Protein AF-A0A8S3TGN1-F1 (afdb_monomer_lite)

Organism: Mytilus edulis (NCBI:txid6550)

Structure (mmCIF, N/CA/C/O backbone):
data_AF-A0A8S3TGN1-F1
#
_entry.id   AF-A0A8S3TGN1-F1
#
loop_
_atom_site.group_PDB
_atom_site.id
_atom_site.type_symbol
_atom_site.label_atom_id
_atom_site.label_alt_id
_atom_site.label_comp_id
_atom_site.label_asym_id
_atom_site.label_entity_id
_atom_site.label_seq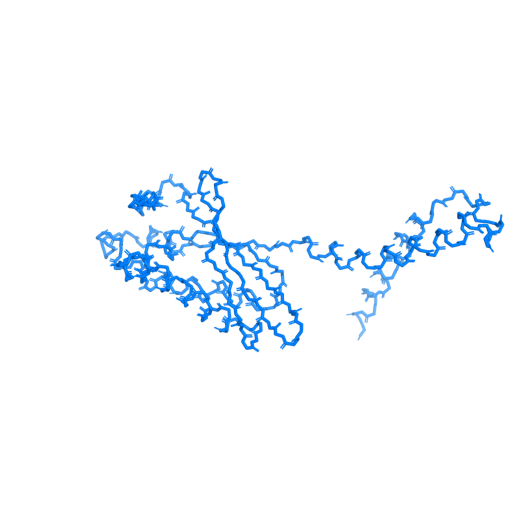_id
_atom_site.pdbx_PDB_ins_code
_atom_site.Cartn_x
_atom_site.Cartn_y
_atom_site.Cartn_z
_atom_site.occupancy
_atom_site.B_iso_or_equiv
_atom_site.auth_seq_id
_atom_site.auth_comp_id
_atom_site.auth_asym_id
_atom_site.auth_atom_id
_atom_site.pdbx_PDB_model_num
ATOM 1 N N . MET A 1 1 ? -5.748 -26.905 10.663 1.00 28.47 1 MET A N 1
ATOM 2 C CA . MET A 1 1 ? -6.015 -25.882 11.691 1.00 28.47 1 MET A CA 1
ATOM 3 C C . MET A 1 1 ? -4.723 -25.123 11.910 1.00 28.47 1 MET A C 1
ATOM 5 O O . MET A 1 1 ? -3.828 -25.652 12.551 1.00 28.47 1 MET A O 1
ATOM 9 N N . LEU A 1 2 ? -4.579 -23.971 11.259 1.00 25.28 2 LEU A N 1
ATOM 10 C CA . LEU A 1 2 ? -3.474 -23.042 11.490 1.00 25.28 2 LEU A CA 1
ATOM 11 C C . LEU A 1 2 ? -4.031 -21.963 12.419 1.00 25.28 2 LEU A C 1
ATOM 13 O O . LEU A 1 2 ? -4.927 -21.228 12.014 1.00 25.28 2 LEU A O 1
ATOM 17 N N . ASN A 1 3 ? -3.562 -21.933 13.664 1.00 23.88 3 ASN A N 1
ATOM 18 C CA . ASN A 1 3 ? -3.887 -20.876 14.616 1.00 23.88 3 ASN A CA 1
ATOM 19 C C . ASN A 1 3 ? -3.178 -19.599 14.153 1.00 23.88 3 ASN A C 1
ATOM 21 O O . ASN A 1 3 ? -2.000 -19.405 14.436 1.00 23.88 3 ASN A O 1
ATOM 25 N N . TYR A 1 4 ? -3.878 -18.768 13.385 1.00 32.69 4 TYR A N 1
ATOM 26 C CA . TYR A 1 4 ? -3.463 -17.401 13.095 1.00 32.69 4 TYR A CA 1
ATOM 27 C C . TYR A 1 4 ? -3.919 -16.510 14.256 1.00 32.69 4 TYR A C 1
ATOM 29 O O . TYR A 1 4 ? -4.913 -15.795 14.154 1.00 32.69 4 TYR A O 1
ATOM 37 N N . GLU A 1 5 ? -3.191 -16.552 15.373 1.00 31.03 5 GLU A N 1
ATOM 38 C CA . GLU A 1 5 ? -3.051 -15.346 16.192 1.00 31.03 5 GLU A CA 1
ATOM 39 C C . GLU A 1 5 ? -2.279 -14.357 15.317 1.00 31.03 5 GLU A C 1
ATOM 41 O O . GLU A 1 5 ? -1.054 -14.389 15.221 1.00 31.03 5 GLU A O 1
ATOM 46 N N . TYR A 1 6 ? -3.008 -13.558 14.541 1.00 41.53 6 TYR A N 1
ATOM 47 C CA . TYR A 1 6 ? -2.409 -12.397 13.916 1.00 41.53 6 TYR A CA 1
ATOM 48 C C . TYR A 1 6 ? -1.968 -11.483 15.061 1.00 41.53 6 TYR A C 1
ATOM 50 O O . TYR A 1 6 ? -2.820 -10.901 15.733 1.00 41.53 6 TYR A O 1
ATOM 58 N N . ASP A 1 7 ? -0.652 -11.351 15.255 1.00 41.38 7 ASP A N 1
ATOM 59 C CA . ASP A 1 7 ? -0.000 -10.258 15.988 1.00 41.38 7 ASP A CA 1
ATOM 60 C C . ASP A 1 7 ? -0.312 -8.924 15.275 1.00 41.38 7 ASP A C 1
ATOM 62 O O . ASP A 1 7 ? 0.553 -8.250 14.712 1.00 41.38 7 ASP A O 1
ATOM 66 N N . LEU A 1 8 ? -1.595 -8.563 15.206 1.00 49.88 8 LEU A N 1
ATOM 67 C CA . LEU A 1 8 ? -2.023 -7.229 14.833 1.00 49.88 8 LEU A CA 1
ATOM 68 C C . LEU A 1 8 ? -1.517 -6.308 15.941 1.00 49.88 8 LEU A C 1
ATOM 70 O O . LEU A 1 8 ? -1.787 -6.589 17.113 1.00 49.88 8 LEU A O 1
ATOM 74 N N . PRO A 1 9 ? -0.789 -5.235 15.592 1.00 52.19 9 PRO A N 1
ATOM 75 C CA . PRO A 1 9 ? -0.216 -4.348 16.588 1.00 52.19 9 PRO A CA 1
ATOM 76 C C . PRO A 1 9 ? -1.311 -3.852 17.535 1.00 52.19 9 PRO A C 1
ATOM 78 O O . PRO A 1 9 ? -2.431 -3.555 17.103 1.00 52.19 9 PRO A O 1
ATOM 81 N N . ASP A 1 10 ? -0.986 -3.800 18.827 1.00 56.94 10 ASP A N 1
ATOM 82 C CA . ASP A 1 10 ? -1.849 -3.176 19.820 1.00 56.94 10 ASP A CA 1
ATOM 83 C C . ASP A 1 10 ? -2.033 -1.709 19.423 1.00 56.94 10 ASP A C 1
ATOM 85 O O . ASP A 1 10 ? -1.086 -0.917 19.419 1.00 56.94 10 ASP A O 1
ATOM 89 N N . LEU A 1 11 ? -3.259 -1.363 19.030 1.00 57.47 11 LEU A N 1
ATOM 90 C CA . LEU A 1 11 ? -3.595 -0.028 18.548 1.00 57.47 11 LEU A CA 1
ATOM 91 C C . LEU A 1 11 ? -3.437 1.021 19.662 1.00 57.47 11 LEU A C 1
ATOM 93 O O . LEU A 1 11 ? -3.268 2.201 19.355 1.00 57.47 11 LEU A O 1
ATOM 97 N N . ASN A 1 12 ? -3.398 0.594 20.930 1.00 51.16 12 ASN A N 1
ATOM 98 C CA . ASN A 1 12 ? -3.126 1.448 22.084 1.00 51.16 12 ASN A CA 1
ATOM 99 C C . ASN A 1 12 ? -1.638 1.843 22.212 1.00 51.16 12 ASN A C 1
ATOM 101 O O . ASN A 1 12 ? -1.331 2.850 22.849 1.00 51.16 12 ASN A O 1
ATOM 105 N N . ASP A 1 13 ? -0.709 1.119 21.569 1.00 51.56 13 ASP A N 1
ATOM 106 C CA . ASP A 1 13 ? 0.733 1.449 21.526 1.00 51.56 13 ASP A CA 1
ATOM 107 C C . ASP A 1 13 ? 1.072 2.438 20.387 1.00 51.56 13 ASP A C 1
ATOM 109 O O . ASP A 1 13 ? 2.196 2.933 20.281 1.00 51.56 13 ASP A O 1
ATOM 113 N N . MET A 1 14 ? 0.100 2.803 19.533 1.00 52.78 14 MET A N 1
ATOM 114 C CA . MET A 1 14 ? 0.327 3.753 18.429 1.00 52.78 14 MET A CA 1
ATOM 115 C C . MET A 1 14 ? 0.716 5.167 18.905 1.00 52.78 14 MET A C 1
ATOM 117 O O . MET A 1 14 ? 1.274 5.936 18.121 1.00 52.78 14 MET A O 1
ATOM 121 N N . GLY A 1 15 ? 0.468 5.502 20.178 1.00 40.94 15 GLY A N 1
ATOM 122 C CA . GLY A 1 15 ? 0.836 6.778 20.801 1.00 40.94 15 GLY A CA 1
ATOM 123 C C . GLY A 1 15 ? 2.271 6.866 21.351 1.00 40.94 15 GLY A C 1
ATOM 124 O O . GLY A 1 15 ? 2.711 7.966 21.676 1.00 40.94 15 GLY A O 1
ATOM 125 N N . GLN A 1 16 ? 3.027 5.758 21.450 1.00 44.03 16 GLN A N 1
ATOM 126 C CA . GLN A 1 16 ? 4.352 5.721 22.111 1.00 44.03 16 GLN A CA 1
ATOM 127 C C . GLN A 1 16 ? 5.548 5.525 21.156 1.00 44.03 16 GLN A C 1
ATOM 129 O O . GLN A 1 16 ? 6.623 5.071 21.551 1.00 44.03 16 GLN A O 1
ATOM 134 N N . GLY A 1 17 ? 5.395 5.935 19.896 1.00 48.31 17 GLY A N 1
ATOM 135 C CA . GLY A 1 17 ? 6.418 5.822 18.853 1.00 48.31 17 GLY A CA 1
ATOM 136 C C . GLY A 1 17 ? 5.970 4.858 17.760 1.00 48.31 17 GLY A C 1
ATOM 137 O O . GLY A 1 17 ? 5.597 3.728 18.041 1.00 48.31 17 GLY A O 1
ATOM 138 N N . HIS A 1 18 ? 5.978 5.332 16.512 1.00 50.97 18 HIS A N 1
ATOM 139 C CA . HIS A 1 18 ? 5.346 4.718 15.337 1.00 50.97 18 HIS A CA 1
ATOM 140 C C . HIS A 1 18 ? 5.680 3.227 15.102 1.00 50.97 18 HIS A C 1
ATOM 142 O O . HIS A 1 18 ? 6.513 2.889 14.260 1.00 50.97 18 HIS A O 1
ATOM 148 N N . LYS A 1 19 ? 4.978 2.318 15.785 1.00 67.81 19 LYS A N 1
ATOM 149 C CA . LYS A 1 19 ? 4.897 0.898 15.436 1.00 67.81 19 LYS A CA 1
ATOM 150 C C . LYS A 1 19 ? 3.608 0.673 14.664 1.00 67.81 19 LYS A C 1
ATOM 152 O O . LYS A 1 19 ? 2.543 0.474 15.233 1.00 67.81 19 LYS A O 1
ATOM 157 N N . GLY A 1 20 ? 3.712 0.731 13.348 1.00 83.19 20 GLY A N 1
ATOM 158 C CA . GLY A 1 20 ? 2.610 0.393 12.470 1.00 83.19 20 GLY A CA 1
ATOM 159 C C . GLY A 1 20 ? 3.116 -0.175 11.164 1.00 83.19 20 GLY A C 1
ATOM 160 O O . GLY A 1 20 ? 4.313 -0.200 10.878 1.00 83.19 20 GLY A O 1
ATOM 161 N N . ASN A 1 21 ? 2.173 -0.635 10.371 1.00 91.94 21 ASN A N 1
ATOM 162 C CA . ASN A 1 21 ? 2.430 -1.284 9.112 1.00 91.94 21 ASN A CA 1
ATOM 163 C C . ASN A 1 21 ? 2.740 -0.266 8.003 1.00 91.94 21 ASN A C 1
ATOM 165 O O . ASN A 1 21 ? 2.155 0.823 7.940 1.00 91.94 21 ASN A O 1
ATOM 169 N N . CYS A 1 22 ? 3.648 -0.639 7.104 1.00 94.06 22 CYS A N 1
ATOM 170 C CA . CYS A 1 22 ? 3.867 0.043 5.833 1.00 94.06 22 CYS A CA 1
ATOM 171 C C . CYS A 1 22 ? 3.096 -0.694 4.735 1.00 94.06 22 CYS A C 1
ATOM 173 O O . CYS A 1 22 ? 3.352 -1.874 4.487 1.00 94.06 22 CYS A O 1
ATOM 175 N N . LEU A 1 23 ? 2.161 -0.010 4.078 1.00 95.75 23 LEU A N 1
ATOM 176 C CA . LEU A 1 23 ? 1.449 -0.537 2.920 1.00 95.75 23 LEU A CA 1
ATOM 177 C C . LEU A 1 23 ? 2.263 -0.271 1.654 1.00 95.75 23 LEU A C 1
ATOM 179 O O . LEU A 1 23 ? 2.487 0.876 1.273 1.00 95.75 23 LEU A O 1
ATOM 183 N N . HIS A 1 24 ? 2.653 -1.334 0.970 1.00 94.19 24 HIS A N 1
ATOM 184 C CA . HIS A 1 24 ? 3.259 -1.272 -0.347 1.00 94.19 24 HIS A CA 1
ATOM 185 C C . HIS A 1 24 ? 2.187 -1.478 -1.410 1.00 94.19 24 HIS A C 1
ATOM 187 O O . HIS A 1 24 ? 1.358 -2.386 -1.310 1.00 94.19 24 HIS A O 1
ATOM 193 N N . GLN A 1 25 ? 2.223 -0.635 -2.430 1.00 91.94 25 GLN A N 1
ATOM 194 C CA . GLN A 1 25 ? 1.305 -0.649 -3.557 1.00 91.94 25 GLN A CA 1
ATOM 195 C C . GLN A 1 25 ? 2.143 -0.711 -4.835 1.00 91.94 25 GLN A C 1
ATOM 197 O O . GLN A 1 25 ? 3.119 0.025 -4.977 1.00 91.94 25 GLN A O 1
ATOM 202 N N . ASP A 1 26 ? 1.775 -1.619 -5.736 1.00 90.00 26 ASP A N 1
ATOM 203 C CA . ASP A 1 26 ? 2.390 -1.726 -7.060 1.00 90.00 26 ASP A CA 1
ATOM 204 C C . ASP A 1 26 ? 1.355 -2.175 -8.090 1.00 90.00 26 ASP A C 1
ATOM 206 O O . ASP A 1 26 ? 0.467 -2.983 -7.785 1.00 90.00 26 ASP A O 1
ATOM 210 N N . ALA A 1 27 ? 1.462 -1.643 -9.302 1.00 88.25 27 ALA A N 1
ATOM 211 C CA . ALA A 1 27 ? 0.522 -1.876 -10.382 1.00 88.25 27 ALA A CA 1
ATOM 212 C C . ALA A 1 27 ? 1.253 -2.245 -11.670 1.00 88.25 27 ALA A C 1
ATOM 214 O O . ALA A 1 27 ? 2.263 -1.653 -12.041 1.00 88.25 27 ALA A O 1
ATOM 215 N N . THR A 1 28 ? 0.701 -3.202 -12.408 1.00 87.12 28 THR A N 1
ATOM 216 C CA . THR A 1 28 ? 1.255 -3.604 -13.701 1.00 87.12 28 THR A CA 1
ATOM 217 C C . THR A 1 28 ? 0.161 -3.812 -14.732 1.00 87.12 28 THR A C 1
ATOM 219 O O . THR A 1 28 ? -0.989 -4.094 -14.403 1.00 87.12 28 THR A O 1
ATOM 222 N N . SER A 1 29 ? 0.517 -3.663 -16.005 1.00 86.56 29 SER A N 1
ATOM 223 C CA . SER A 1 29 ? -0.398 -3.857 -17.127 1.00 86.56 29 SER A CA 1
ATOM 224 C C . SER A 1 29 ? 0.145 -4.949 -18.034 1.00 86.56 29 SER A C 1
ATOM 226 O O . SER A 1 29 ? 1.262 -4.839 -18.538 1.00 86.56 29 SER A O 1
ATOM 228 N N . LYS A 1 30 ? -0.633 -6.008 -18.262 1.00 86.25 30 LYS A N 1
ATOM 229 C CA . LYS A 1 30 ? -0.226 -7.138 -19.104 1.00 86.25 30 LYS A CA 1
ATOM 230 C C . LYS A 1 30 ? -1.415 -7.658 -19.904 1.00 86.25 30 LYS A C 1
ATOM 232 O O . LYS A 1 30 ? -2.485 -7.865 -19.350 1.00 86.25 30 LYS A O 1
ATOM 237 N N . HIS A 1 31 ? -1.226 -7.881 -21.206 1.00 87.50 31 HIS A N 1
ATOM 238 C CA . HIS A 1 31 ? -2.267 -8.391 -22.115 1.00 87.50 31 HIS A CA 1
ATOM 239 C C . HIS A 1 31 ? -3.597 -7.610 -22.047 1.00 87.50 31 HIS A C 1
ATOM 241 O O . HIS A 1 31 ? -4.662 -8.214 -21.977 1.00 87.50 31 HIS A O 1
ATOM 247 N N . HIS A 1 32 ? -3.533 -6.272 -22.059 1.00 86.69 32 HIS A N 1
ATOM 248 C CA . HIS A 1 32 ? -4.700 -5.374 -21.954 1.00 86.69 32 HIS A CA 1
ATOM 249 C C . HIS A 1 32 ? -5.480 -5.458 -20.633 1.00 86.69 32 HIS A C 1
ATOM 251 O O . HIS A 1 32 ? -6.604 -4.972 -20.554 1.00 86.69 32 HIS A O 1
ATOM 257 N N . LYS A 1 33 ? -4.878 -6.042 -19.596 1.00 88.25 33 LYS A N 1
ATOM 258 C CA . LYS A 1 33 ? -5.420 -6.088 -18.239 1.00 88.25 33 LYS A CA 1
ATOM 259 C C . LYS A 1 33 ? -4.526 -5.299 -17.299 1.00 88.25 33 LYS A C 1
ATOM 261 O O . LYS A 1 33 ? -3.300 -5.357 -17.430 1.00 88.25 33 LYS A O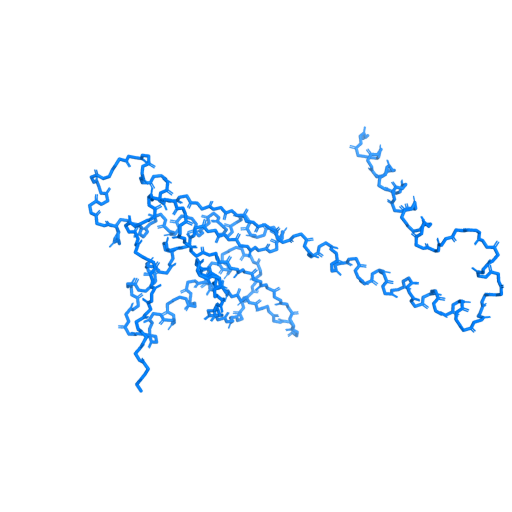 1
ATOM 266 N N . HIS A 1 34 ? -5.133 -4.593 -16.354 1.00 89.88 34 HIS A N 1
ATOM 267 C CA . HIS A 1 34 ? -4.421 -3.898 -15.289 1.00 89.88 34 HIS A CA 1
ATOM 268 C C . HIS A 1 34 ? -4.548 -4.702 -14.004 1.00 89.88 34 HIS A C 1
ATOM 270 O O . HIS A 1 34 ? -5.628 -5.172 -13.666 1.00 89.88 34 HIS A O 1
ATOM 276 N N . PHE A 1 35 ? -3.445 -4.858 -13.289 1.00 91.69 35 PHE A N 1
ATOM 277 C CA . PHE A 1 35 ? -3.395 -5.581 -12.033 1.00 91.69 35 PHE A CA 1
ATOM 278 C C . PHE A 1 35 ? -2.873 -4.661 -10.943 1.00 91.69 35 PHE A C 1
ATOM 280 O O . PHE A 1 35 ? -1.867 -3.980 -11.136 1.00 91.69 35 PHE A O 1
ATOM 287 N N . GLN A 1 36 ? -3.547 -4.675 -9.800 1.00 93.88 36 GLN A N 1
ATOM 288 C CA . GLN A 1 36 ? -3.169 -3.953 -8.599 1.00 93.88 36 GLN A CA 1
ATOM 289 C C . GLN A 1 36 ? -2.822 -4.961 -7.510 1.00 93.88 36 GLN A C 1
ATOM 291 O O . GLN A 1 36 ? -3.626 -5.837 -7.190 1.00 93.88 36 GLN A O 1
ATOM 296 N N . SER A 1 37 ? -1.632 -4.823 -6.934 1.00 93.69 37 SER A N 1
ATOM 297 C CA . SER A 1 37 ? -1.181 -5.635 -5.808 1.00 93.69 37 SER A CA 1
ATOM 298 C C . SER A 1 37 ? -0.985 -4.785 -4.562 1.00 93.69 37 SER A C 1
ATOM 300 O O . SER A 1 37 ? -0.681 -3.591 -4.656 1.00 93.69 37 SER A O 1
ATOM 302 N N . PHE A 1 38 ? -1.151 -5.415 -3.402 1.00 95.44 38 PHE A N 1
ATOM 303 C CA . PHE A 1 38 ? -0.811 -4.811 -2.122 1.00 95.44 38 PHE A CA 1
ATOM 304 C C . PHE A 1 38 ? 0.017 -5.773 -1.286 1.00 95.44 38 PHE A C 1
ATOM 306 O O . PHE A 1 38 ? -0.247 -6.978 -1.232 1.00 95.44 38 PHE A O 1
ATOM 313 N N . GLN A 1 39 ? 1.006 -5.219 -0.601 1.00 95.50 39 GLN A N 1
ATOM 314 C CA . GLN A 1 39 ? 1.808 -5.933 0.379 1.00 95.50 39 GLN A CA 1
ATOM 315 C C . GLN A 1 39 ? 1.891 -5.098 1.645 1.00 95.50 39 GLN A C 1
ATOM 317 O O . GLN A 1 39 ? 1.778 -3.876 1.604 1.00 95.50 39 GLN A O 1
ATOM 322 N N . ILE A 1 40 ? 2.109 -5.750 2.775 1.00 94.69 40 ILE A N 1
ATOM 323 C CA . ILE A 1 40 ? 2.265 -5.073 4.049 1.00 94.69 40 ILE A CA 1
ATOM 324 C C . ILE A 1 40 ? 3.590 -5.476 4.673 1.00 94.69 40 ILE A C 1
ATOM 326 O O . ILE A 1 40 ? 3.903 -6.663 4.758 1.00 94.69 40 ILE A O 1
ATOM 330 N N . THR A 1 41 ? 4.373 -4.485 5.082 1.00 93.06 41 THR A N 1
ATOM 331 C CA . THR A 1 41 ? 5.570 -4.702 5.888 1.00 93.06 41 THR A CA 1
ATOM 332 C C . THR A 1 41 ? 5.265 -4.308 7.319 1.00 93.06 41 THR A C 1
ATOM 334 O O . THR A 1 41 ? 4.860 -3.182 7.605 1.00 93.06 41 THR A O 1
ATOM 337 N N . THR A 1 42 ? 5.446 -5.273 8.201 1.00 90.12 42 THR A N 1
ATOM 338 C CA . THR A 1 42 ? 5.193 -5.178 9.639 1.00 90.12 42 THR A CA 1
ATOM 339 C C . THR A 1 42 ? 6.369 -4.521 10.372 1.00 90.12 42 THR A C 1
ATOM 341 O O . THR A 1 42 ? 7.477 -4.456 9.823 1.00 90.12 42 THR A O 1
ATOM 344 N N . PRO A 1 43 ? 6.181 -4.027 11.612 1.00 86.44 43 PRO A N 1
ATOM 345 C CA . PRO A 1 43 ? 7.261 -3.429 12.402 1.00 86.44 43 PRO A CA 1
ATOM 346 C C . PRO A 1 43 ? 8.461 -4.362 12.640 1.00 86.44 43 PRO A C 1
ATOM 348 O O . PRO A 1 43 ? 9.595 -3.893 12.738 1.00 86.44 43 PRO A O 1
ATOM 351 N N . ASP A 1 44 ? 8.245 -5.681 12.678 1.00 87.00 44 ASP A N 1
ATOM 352 C CA . ASP A 1 44 ? 9.295 -6.706 12.764 1.00 87.00 44 ASP A CA 1
ATOM 353 C C . ASP A 1 44 ? 9.940 -7.034 11.404 1.00 87.00 44 ASP A C 1
ATOM 355 O O . ASP A 1 44 ? 10.729 -7.974 11.292 1.00 87.00 44 ASP A O 1
ATOM 359 N N . LYS A 1 45 ? 9.678 -6.209 10.380 1.00 86.25 45 LYS A N 1
ATOM 360 C CA . LYS A 1 45 ? 10.258 -6.269 9.029 1.00 86.25 45 LYS A CA 1
ATOM 361 C C . LYS A 1 45 ? 9.861 -7.513 8.233 1.00 86.25 45 LYS A C 1
ATOM 363 O O . LYS A 1 45 ? 10.539 -7.851 7.262 1.00 86.25 45 LYS A O 1
ATOM 368 N N . LYS A 1 46 ? 8.768 -8.187 8.600 1.00 90.25 46 LYS A N 1
ATOM 369 C CA . LYS A 1 46 ? 8.188 -9.245 7.767 1.00 90.25 46 LYS A CA 1
ATOM 370 C C . LYS A 1 46 ? 7.257 -8.632 6.731 1.00 90.25 46 LYS A C 1
ATOM 372 O O . LYS A 1 46 ? 6.447 -7.761 7.050 1.00 90.25 46 LYS A O 1
ATOM 377 N N . THR A 1 47 ? 7.344 -9.121 5.502 1.00 91.88 47 THR A N 1
ATOM 378 C CA . THR A 1 47 ? 6.488 -8.668 4.406 1.00 91.88 47 THR A CA 1
ATOM 379 C C . THR A 1 47 ? 5.497 -9.758 4.032 1.00 91.88 47 THR A C 1
ATOM 381 O O . THR A 1 47 ? 5.885 -10.900 3.786 1.00 91.88 47 THR A O 1
ATOM 384 N N . PHE A 1 48 ? 4.221 -9.395 3.953 1.00 92.69 48 PHE A N 1
ATOM 385 C CA . PHE A 1 48 ? 3.140 -10.282 3.538 1.00 92.69 48 PHE A CA 1
ATOM 386 C C . PHE A 1 48 ? 2.463 -9.719 2.296 1.00 92.69 48 PHE A C 1
ATOM 388 O O . PHE A 1 48 ? 2.195 -8.522 2.214 1.00 92.69 48 PHE A O 1
ATOM 395 N N . SER A 1 49 ? 2.170 -10.581 1.327 1.00 93.56 49 SER A N 1
ATOM 396 C CA . SER A 1 49 ? 1.325 -10.203 0.193 1.00 93.56 49 SER A CA 1
ATOM 397 C C . SER A 1 49 ? -0.134 -10.316 0.607 1.00 93.56 49 SER A C 1
ATOM 399 O O . SER A 1 49 ? -0.551 -11.378 1.062 1.00 93.56 49 SER A O 1
ATOM 401 N N . LEU A 1 50 ? -0.892 -9.230 0.462 1.00 92.00 50 LEU A N 1
ATOM 402 C CA . LEU A 1 50 ? -2.316 -9.208 0.798 1.00 92.00 50 LEU A CA 1
ATOM 403 C C . LEU A 1 50 ? -3.155 -9.796 -0.338 1.00 92.00 50 LEU A C 1
ATOM 405 O O . LEU A 1 50 ? -4.111 -10.520 -0.091 1.00 92.00 50 LEU A O 1
ATOM 409 N N . GLY A 1 51 ? -2.780 -9.504 -1.585 1.00 90.12 51 GLY A N 1
ATOM 410 C CA . GLY A 1 51 ? -3.494 -10.000 -2.753 1.00 90.12 51 GLY A CA 1
ATOM 411 C C . GLY A 1 51 ? -3.120 -9.286 -4.046 1.00 90.12 51 GLY A C 1
ATOM 412 O O . GLY A 1 51 ? -2.327 -8.338 -4.060 1.00 90.12 51 GLY A O 1
ATOM 413 N N . LEU A 1 52 ? -3.716 -9.771 -5.134 1.00 91.56 52 LEU A N 1
ATOM 414 C CA . LEU A 1 52 ? -3.586 -9.253 -6.490 1.00 91.56 52 LEU A CA 1
ATOM 415 C C . LEU A 1 52 ? -4.968 -9.257 -7.142 1.00 91.56 52 LEU A C 1
ATOM 417 O O . LEU A 1 52 ? -5.561 -10.322 -7.291 1.00 91.56 52 LEU A O 1
ATOM 421 N N . ASN A 1 53 ? -5.429 -8.093 -7.587 1.00 92.38 53 ASN A N 1
ATOM 422 C CA . ASN A 1 53 ? -6.718 -7.940 -8.256 1.00 92.38 53 ASN A CA 1
ATOM 423 C C . ASN A 1 53 ? -6.549 -7.346 -9.650 1.00 92.38 53 ASN A C 1
ATOM 425 O O . ASN A 1 53 ? -5.746 -6.436 -9.855 1.00 92.38 53 ASN A O 1
ATOM 429 N N . GLU A 1 54 ? -7.348 -7.828 -10.599 1.00 92.50 54 GLU A N 1
ATOM 430 C CA . GLU A 1 54 ? -7.553 -7.139 -11.872 1.00 92.50 54 GLU A CA 1
ATOM 431 C C . GLU A 1 54 ? -8.401 -5.881 -11.622 1.00 92.50 54 GLU A C 1
ATOM 433 O O . GLU A 1 54 ? -9.425 -5.937 -10.941 1.00 92.50 54 GLU A O 1
ATOM 438 N N . VAL A 1 55 ? -7.962 -4.738 -12.143 1.00 91.19 55 VAL A N 1
ATOM 439 C CA . VAL A 1 55 ? -8.642 -3.445 -12.010 1.00 91.19 55 VAL A CA 1
ATOM 440 C C . VAL A 1 55 ? -8.969 -2.881 -13.389 1.00 91.19 55 VAL A C 1
ATOM 442 O O . VAL A 1 55 ? -8.248 -3.116 -14.356 1.00 91.19 55 VAL A O 1
ATOM 445 N N . GLY A 1 56 ? -10.071 -2.135 -13.495 1.00 83.19 56 GLY A N 1
ATOM 446 C CA . GLY A 1 56 ? -10.491 -1.531 -14.766 1.00 83.19 56 GLY A CA 1
ATOM 447 C C . GLY A 1 56 ? -9.582 -0.386 -15.224 1.00 83.19 56 GLY A C 1
ATOM 448 O O . GLY A 1 56 ? -9.451 -0.139 -16.421 1.00 83.19 56 GLY A O 1
ATOM 449 N N . SER A 1 57 ? -8.930 0.292 -14.279 1.00 84.44 57 SER A N 1
ATOM 450 C CA . SER A 1 57 ? -8.043 1.428 -14.527 1.00 84.44 57 SER A CA 1
ATOM 451 C C . SER A 1 57 ? -7.080 1.648 -13.357 1.00 84.44 57 SER A C 1
ATOM 453 O O . SER A 1 57 ? -7.289 1.153 -12.252 1.00 84.44 57 SER A O 1
ATOM 455 N N . GLY A 1 58 ? -6.005 2.399 -13.609 1.00 83.75 58 GLY A N 1
ATOM 456 C CA . GLY A 1 58 ? -5.006 2.789 -12.605 1.00 83.75 58 GLY A CA 1
ATOM 457 C C . GLY A 1 58 ? -5.323 4.098 -11.872 1.00 83.75 58 GLY A C 1
ATOM 458 O O . GLY A 1 58 ? -4.403 4.783 -11.437 1.00 83.75 58 GLY A O 1
ATOM 459 N N . ASP A 1 59 ? -6.592 4.509 -11.798 1.00 90.94 59 ASP A N 1
ATOM 460 C CA . ASP A 1 59 ? -6.992 5.712 -11.064 1.00 90.94 59 ASP A CA 1
ATOM 461 C C . ASP A 1 59 ? -7.155 5.437 -9.558 1.00 90.94 59 ASP A C 1
ATOM 463 O O . ASP A 1 59 ? -7.373 4.305 -9.123 1.00 90.94 59 ASP A O 1
ATOM 467 N N . ALA A 1 60 ? -7.097 6.493 -8.744 1.00 92.69 60 ALA A N 1
ATOM 468 C CA . ALA A 1 60 ? -7.134 6.376 -7.287 1.00 92.69 60 ALA A CA 1
ATOM 469 C C . ALA A 1 60 ? -8.403 5.697 -6.740 1.00 92.69 60 ALA A C 1
ATOM 471 O O . ALA A 1 60 ? -8.338 5.056 -5.691 1.00 92.69 60 ALA A O 1
ATOM 472 N N . ALA A 1 61 ? -9.556 5.837 -7.407 1.00 93.25 61 ALA A N 1
ATOM 473 C CA . ALA A 1 61 ? -10.795 5.208 -6.957 1.00 93.25 61 ALA A CA 1
ATOM 474 C C . ALA A 1 61 ? -10.763 3.698 -7.216 1.00 93.25 61 ALA A C 1
ATOM 476 O O . ALA A 1 61 ? -11.116 2.926 -6.325 1.00 93.25 61 ALA A O 1
ATOM 477 N N . SER A 1 62 ? -10.261 3.279 -8.379 1.00 93.19 62 SER A N 1
ATOM 478 C CA . SER A 1 62 ? -10.053 1.862 -8.704 1.00 93.19 62 SER A CA 1
ATOM 479 C C . SER A 1 62 ? -9.041 1.198 -7.768 1.00 93.19 62 SER A C 1
ATOM 481 O O . SER A 1 62 ? -9.304 0.110 -7.252 1.00 93.19 62 SER A O 1
ATOM 483 N N . ILE A 1 63 ? -7.924 1.872 -7.469 1.00 94.31 63 ILE A N 1
ATOM 484 C CA . ILE A 1 63 ? -6.922 1.383 -6.505 1.00 94.31 63 ILE A CA 1
ATOM 485 C C . ILE A 1 63 ? -7.555 1.232 -5.114 1.00 94.31 63 ILE A C 1
ATOM 487 O O . ILE A 1 63 ? -7.408 0.188 -4.479 1.00 94.31 63 ILE A O 1
ATOM 491 N N . MET A 1 64 ? -8.315 2.232 -4.654 1.00 95.62 64 MET A N 1
ATOM 492 C CA . MET A 1 64 ? -8.982 2.180 -3.351 1.00 95.62 64 MET A CA 1
ATOM 493 C C . MET A 1 64 ? -10.049 1.079 -3.279 1.00 95.62 64 MET A C 1
ATOM 495 O O . MET A 1 64 ? -10.148 0.385 -2.270 1.00 95.62 64 MET A O 1
ATOM 499 N N . SER A 1 65 ? -10.838 0.895 -4.341 1.00 95.19 65 SER A N 1
ATOM 500 C CA . SER A 1 65 ? -11.812 -0.198 -4.417 1.00 95.19 65 SER A CA 1
ATOM 501 C C . SER A 1 65 ? -11.117 -1.555 -4.353 1.00 95.19 65 SER A C 1
ATOM 503 O O . SER A 1 65 ? -11.572 -2.438 -3.637 1.00 95.19 65 SER A O 1
ATOM 505 N N . SER A 1 66 ? -9.996 -1.709 -5.060 1.00 95.00 66 SER A N 1
ATOM 506 C CA . SER A 1 66 ? -9.195 -2.931 -5.031 1.00 95.00 66 SER A CA 1
ATOM 507 C C . SER A 1 66 ? -8.653 -3.228 -3.632 1.00 95.00 66 SER A C 1
ATOM 509 O O . SER A 1 66 ? -8.770 -4.358 -3.161 1.00 95.00 66 SER A O 1
ATOM 511 N N . PHE A 1 67 ? -8.138 -2.205 -2.939 1.00 96.00 67 PHE A N 1
ATOM 512 C CA . PHE A 1 67 ? -7.682 -2.325 -1.554 1.00 96.00 67 PHE A CA 1
ATOM 513 C C . PHE A 1 67 ? -8.807 -2.803 -0.630 1.00 96.00 67 PHE A C 1
ATOM 515 O O . PHE A 1 67 ? -8.628 -3.793 0.075 1.00 96.00 67 PHE A O 1
ATOM 522 N N . LYS A 1 68 ? -9.978 -2.148 -0.681 1.00 95.12 68 LYS A N 1
ATOM 523 C CA . LYS A 1 68 ? -11.155 -2.513 0.126 1.00 95.12 68 LYS A CA 1
ATOM 524 C C . LYS A 1 68 ? -11.624 -3.945 -0.130 1.00 95.12 68 LYS A C 1
ATOM 526 O O . LYS A 1 68 ? -11.943 -4.652 0.819 1.00 95.12 68 LYS A O 1
ATOM 531 N N . ASN A 1 69 ? -11.623 -4.376 -1.389 1.00 94.62 69 ASN A N 1
ATOM 532 C CA . ASN A 1 69 ? -11.999 -5.741 -1.742 1.00 94.62 69 ASN A CA 1
ATOM 533 C C . ASN A 1 69 ? -11.022 -6.755 -1.131 1.00 94.62 69 ASN A C 1
ATOM 535 O O . ASN A 1 69 ? -11.461 -7.681 -0.467 1.00 94.62 69 ASN A O 1
ATOM 539 N N . ILE A 1 70 ? -9.707 -6.535 -1.260 1.00 94.50 70 ILE A N 1
ATOM 540 C CA . ILE A 1 70 ? -8.691 -7.454 -0.715 1.00 94.50 70 ILE A CA 1
ATOM 541 C C . ILE A 1 70 ? -8.800 -7.585 0.805 1.00 94.50 70 ILE A C 1
ATOM 543 O O . ILE A 1 70 ? -8.748 -8.693 1.331 1.00 94.50 70 ILE A O 1
ATOM 547 N N . ILE A 1 71 ? -8.952 -6.475 1.529 1.00 93.88 71 ILE A N 1
ATOM 548 C CA . ILE A 1 71 ? -9.064 -6.538 2.993 1.00 93.88 71 ILE A CA 1
ATOM 549 C C . ILE A 1 71 ? -10.390 -7.166 3.445 1.00 93.88 71 ILE A C 1
ATOM 551 O O . ILE A 1 71 ? -10.395 -7.878 4.447 1.00 93.88 71 ILE A O 1
ATOM 555 N N . SER A 1 72 ? -11.483 -6.959 2.701 1.00 93.69 72 SER A N 1
ATOM 556 C CA . SER A 1 72 ? -12.764 -7.621 2.977 1.00 93.69 72 SER A CA 1
ATOM 557 C C . SER A 1 72 ? -12.661 -9.125 2.718 1.00 93.69 72 SER A C 1
ATOM 559 O O . SER A 1 72 ? -13.056 -9.912 3.573 1.00 93.69 72 SER A O 1
ATOM 561 N N . ASP A 1 73 ? -12.028 -9.546 1.619 1.00 93.19 73 ASP A N 1
ATOM 562 C CA . ASP A 1 73 ? -11.791 -10.960 1.305 1.00 93.19 73 ASP A CA 1
ATOM 563 C C . ASP A 1 73 ? -10.937 -11.646 2.385 1.00 93.19 73 ASP A C 1
ATOM 565 O O . ASP A 1 73 ? -11.254 -12.754 2.826 1.00 93.19 73 ASP A O 1
ATOM 569 N N . LEU A 1 74 ? -9.883 -10.976 2.870 1.00 90.88 74 LEU A N 1
ATOM 570 C CA . LEU A 1 74 ? -9.076 -11.454 4.000 1.00 90.88 74 LEU A CA 1
ATOM 571 C C . LEU A 1 74 ? -9.917 -11.584 5.274 1.00 90.88 74 LEU A C 1
ATOM 573 O O . LEU A 1 74 ? -9.833 -12.590 5.980 1.00 90.88 74 LEU A O 1
ATOM 577 N N . GLY A 1 75 ? -10.750 -10.583 5.547 1.00 91.19 75 GLY A N 1
ATOM 578 C CA . GLY A 1 75 ? -11.673 -10.578 6.668 1.00 91.19 75 GLY A CA 1
ATOM 579 C C . GLY A 1 75 ? -12.686 -11.728 6.622 1.00 91.19 75 GLY A C 1
ATOM 580 O O . GLY A 1 75 ? -12.906 -12.403 7.630 1.00 91.19 75 GLY A O 1
ATOM 581 N N . GLN A 1 76 ? -13.254 -11.999 5.445 1.00 92.06 76 GLN A N 1
ATOM 582 C CA . GLN A 1 76 ? -14.171 -13.116 5.205 1.00 92.06 76 GLN A CA 1
ATOM 583 C C . GLN A 1 76 ? -13.468 -14.466 5.367 1.00 92.06 76 GLN A C 1
ATOM 585 O O . GLN A 1 76 ? -13.995 -15.359 6.032 1.00 92.06 76 GLN A O 1
ATOM 590 N N . ALA A 1 77 ? -12.260 -14.613 4.815 1.00 91.00 77 ALA A N 1
ATOM 591 C CA . ALA A 1 77 ? -11.468 -15.837 4.932 1.00 91.00 77 ALA A CA 1
ATOM 592 C C . ALA A 1 77 ? -11.120 -16.169 6.393 1.00 91.00 77 ALA A C 1
ATOM 594 O O . ALA A 1 77 ? -11.089 -17.339 6.777 1.00 91.00 77 ALA A O 1
ATOM 595 N N . ALA A 1 78 ? -10.905 -15.141 7.213 1.00 88.69 78 ALA A N 1
ATOM 596 C CA . ALA A 1 78 ? -10.650 -15.261 8.643 1.00 88.69 78 ALA A CA 1
ATOM 597 C C . ALA A 1 78 ? -11.926 -15.272 9.513 1.00 88.69 78 ALA A C 1
ATOM 599 O O . ALA A 1 78 ? -11.816 -15.366 10.733 1.00 88.69 78 ALA A O 1
ATOM 600 N N . GLN A 1 79 ? -13.119 -15.205 8.908 1.00 90.31 79 GLN A N 1
ATOM 601 C CA . GLN A 1 79 ? -14.431 -15.207 9.578 1.00 90.31 79 GLN A CA 1
ATOM 602 C C . GLN A 1 79 ? -14.656 -14.054 10.577 1.00 90.31 79 GLN A C 1
ATOM 604 O O . GLN A 1 79 ? -15.528 -14.159 11.431 1.00 90.31 79 GLN A O 1
ATOM 609 N N . ASN A 1 80 ? -13.917 -12.947 10.446 1.00 86.31 80 ASN A N 1
ATOM 610 C CA . ASN A 1 80 ? -13.940 -11.793 11.360 1.00 86.31 80 ASN A CA 1
ATOM 611 C C . ASN A 1 80 ? -13.840 -10.466 10.582 1.00 86.31 80 ASN A C 1
ATOM 613 O O . ASN A 1 80 ? -13.035 -9.590 10.898 1.00 86.31 80 ASN A O 1
ATOM 617 N N . GLU A 1 81 ? -14.622 -10.337 9.510 1.00 85.81 81 GLU A N 1
ATOM 618 C CA . GLU A 1 81 ? -14.451 -9.281 8.505 1.00 85.81 81 GLU A CA 1
ATOM 619 C C . GLU A 1 81 ? -14.427 -7.840 9.033 1.00 85.81 81 GLU A C 1
ATOM 621 O O . GLU A 1 81 ? -13.417 -7.171 8.797 1.00 85.81 81 GLU A O 1
ATOM 626 N N . PRO A 1 82 ? -15.426 -7.354 9.791 1.00 86.62 82 PRO A N 1
ATOM 627 C CA . PRO A 1 82 ? -15.448 -5.949 10.189 1.00 86.62 82 PRO A CA 1
ATOM 628 C C . PRO A 1 82 ? -14.283 -5.587 11.117 1.00 86.62 82 PRO A C 1
ATOM 630 O O . PRO A 1 82 ? -13.685 -4.521 10.980 1.00 86.62 82 PRO A O 1
ATOM 633 N N . GLU A 1 83 ? -13.901 -6.489 12.024 1.00 87.19 83 GLU A N 1
ATOM 634 C CA . GLU A 1 83 ? -12.775 -6.257 12.928 1.00 87.19 83 GLU A CA 1
ATOM 635 C C . GLU A 1 83 ? -11.445 -6.229 12.164 1.00 87.19 83 GLU A C 1
ATOM 637 O O . GLU A 1 83 ? -10.633 -5.322 12.351 1.00 87.19 83 GLU A O 1
ATOM 642 N N . ILE A 1 84 ? -11.223 -7.192 11.265 1.00 87.38 84 ILE A N 1
ATOM 643 C CA . ILE A 1 84 ? -9.977 -7.292 10.496 1.00 87.38 84 ILE A CA 1
ATOM 644 C C . ILE A 1 84 ? -9.819 -6.102 9.556 1.00 87.38 84 ILE A C 1
ATOM 646 O O . ILE A 1 84 ? -8.727 -5.539 9.483 1.00 87.38 84 ILE A O 1
ATOM 650 N N . VAL A 1 85 ? -10.888 -5.688 8.872 1.00 90.06 85 VAL A N 1
ATOM 651 C CA . VAL A 1 85 ? -10.875 -4.518 7.985 1.00 90.06 85 VAL A CA 1
ATOM 652 C C . VAL A 1 85 ? -10.450 -3.271 8.757 1.00 90.06 85 VAL A C 1
ATOM 654 O O . VAL A 1 85 ? -9.519 -2.579 8.330 1.00 90.06 85 VAL A O 1
ATOM 657 N N . SER A 1 86 ? -11.067 -3.014 9.912 1.00 91.19 86 SER A N 1
ATOM 658 C CA . SER A 1 86 ? -10.756 -1.854 10.750 1.00 91.19 86 SER A CA 1
ATOM 659 C C . SER A 1 86 ? -9.342 -1.915 11.316 1.00 91.19 86 SER A C 1
ATOM 661 O O . SER A 1 86 ? -8.554 -0.985 11.120 1.00 91.19 86 SER A O 1
ATOM 663 N N . ARG A 1 87 ? -8.967 -3.027 11.958 1.00 90.00 87 ARG A N 1
ATOM 664 C CA . ARG A 1 87 ? -7.650 -3.166 12.596 1.00 90.00 87 ARG A CA 1
ATOM 665 C C . ARG A 1 87 ? -6.514 -3.129 11.581 1.00 90.00 87 ARG A C 1
ATOM 667 O O . ARG A 1 87 ? -5.530 -2.422 11.800 1.00 90.00 87 ARG A O 1
ATOM 674 N N . LEU A 1 88 ? -6.646 -3.830 10.453 1.00 90.88 88 LEU A N 1
ATOM 675 C CA . LEU A 1 88 ? -5.628 -3.822 9.404 1.00 90.88 88 LEU A CA 1
ATOM 676 C C . LEU A 1 88 ? -5.488 -2.427 8.793 1.00 90.88 88 LEU A C 1
ATOM 678 O O . LEU A 1 88 ? -4.368 -1.938 8.674 1.00 90.88 88 LEU A O 1
ATOM 682 N N . THR A 1 89 ? -6.595 -1.756 8.470 1.00 93.6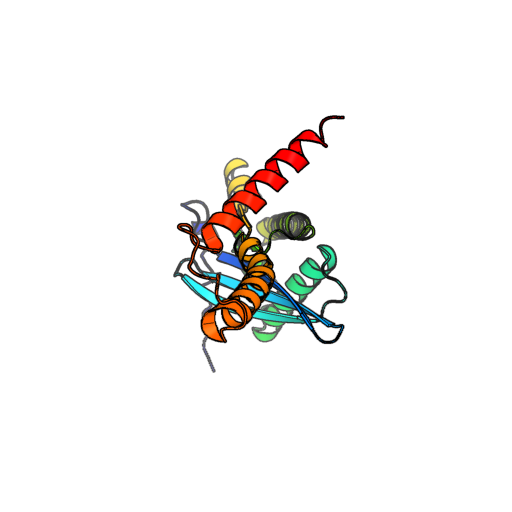2 89 THR A N 1
ATOM 683 C CA . THR A 1 89 ? -6.552 -0.406 7.887 1.00 93.62 89 THR A CA 1
ATOM 684 C C . THR A 1 89 ? -5.915 0.595 8.848 1.00 93.62 89 THR A C 1
ATOM 686 O O . THR A 1 89 ? -4.992 1.316 8.468 1.00 93.62 89 THR A O 1
ATOM 689 N N . CYS A 1 90 ? -6.336 0.614 10.114 1.00 92.62 90 CYS A N 1
ATOM 690 C CA . CYS A 1 90 ? -5.815 1.577 11.082 1.00 92.62 90 CYS A CA 1
ATOM 691 C C . CYS A 1 90 ? -4.385 1.284 11.531 1.00 92.62 90 CYS A C 1
ATOM 693 O O . CYS A 1 90 ? -3.666 2.223 11.882 1.00 92.62 90 CYS A O 1
ATOM 695 N N . SER A 1 91 ? -3.929 0.032 11.421 1.00 91.75 91 SER A N 1
ATOM 696 C CA . SER A 1 91 ? -2.525 -0.320 11.643 1.00 91.75 91 SER A CA 1
ATOM 697 C C . SER A 1 91 ? -1.568 0.298 10.616 1.00 91.75 91 SER A C 1
ATOM 699 O O . SER A 1 91 ? -0.367 0.359 10.871 1.00 91.75 91 SER A O 1
ATOM 701 N N . ILE A 1 92 ? -2.057 0.760 9.457 1.00 93.88 92 ILE A N 1
ATOM 702 C CA . ILE A 1 92 ? -1.223 1.374 8.419 1.00 93.88 92 ILE A CA 1
ATOM 703 C C . ILE A 1 92 ? -0.821 2.785 8.864 1.00 93.88 92 ILE A C 1
ATOM 705 O O . ILE A 1 92 ? -1.656 3.669 9.064 1.00 93.88 92 ILE A O 1
ATOM 709 N N . VAL A 1 93 ? 0.484 3.006 9.011 1.00 92.12 93 VAL A N 1
ATOM 710 C CA . VAL A 1 93 ? 1.073 4.308 9.391 1.00 92.12 93 VAL A CA 1
ATOM 711 C C . VAL A 1 93 ? 1.877 4.926 8.258 1.00 92.12 93 VAL A C 1
ATOM 713 O O . VAL A 1 93 ? 2.193 6.117 8.281 1.00 92.12 93 VAL A O 1
ATOM 716 N N . SER A 1 94 ? 2.216 4.126 7.248 1.00 92.81 94 SER A N 1
ATOM 717 C CA . SER A 1 94 ? 2.923 4.617 6.079 1.00 92.81 94 SER A CA 1
ATOM 718 C C . SER A 1 94 ? 2.547 3.874 4.809 1.00 92.81 94 SER A C 1
ATOM 720 O O . SER A 1 94 ? 2.113 2.725 4.857 1.00 92.81 94 SER A O 1
ATOM 722 N N . THR A 1 95 ? 2.726 4.537 3.670 1.00 94.88 95 THR A N 1
ATOM 723 C CA . THR A 1 95 ? 2.584 3.932 2.346 1.00 94.88 95 THR A CA 1
ATOM 724 C C . THR A 1 95 ? 3.883 4.032 1.555 1.00 94.88 95 THR A C 1
ATOM 726 O O . THR A 1 95 ? 4.637 4.993 1.702 1.00 94.88 95 THR A O 1
ATOM 729 N N . MET A 1 96 ? 4.141 3.049 0.694 1.00 92.44 96 MET A N 1
ATOM 730 C CA . MET A 1 96 ? 5.214 3.053 -0.295 1.00 92.44 96 MET A CA 1
ATOM 731 C C . MET A 1 96 ? 4.637 2.672 -1.660 1.00 92.44 96 MET A C 1
ATOM 733 O O . MET A 1 96 ? 4.161 1.558 -1.848 1.00 92.44 96 MET A O 1
ATOM 737 N N . SER A 1 97 ? 4.679 3.605 -2.606 1.00 90.50 97 SER A N 1
ATOM 738 C CA . SER A 1 97 ? 4.096 3.453 -3.952 1.00 90.50 97 SER A CA 1
ATOM 739 C C . SER A 1 97 ? 5.020 4.030 -5.018 1.00 90.50 97 SER A C 1
ATOM 741 O O . SER A 1 97 ? 6.008 4.692 -4.695 1.00 90.50 97 SER A O 1
ATOM 743 N N . ASP A 1 98 ? 4.742 3.802 -6.296 1.00 86.06 98 ASP A N 1
ATOM 744 C CA . ASP A 1 98 ? 5.383 4.542 -7.381 1.00 86.06 98 ASP A CA 1
ATOM 745 C C . ASP A 1 98 ? 4.971 6.029 -7.365 1.00 86.06 98 ASP A C 1
ATOM 747 O O . ASP A 1 98 ? 3.979 6.425 -6.756 1.00 86.06 98 ASP A O 1
ATOM 751 N N . GLN A 1 99 ? 5.729 6.902 -8.035 1.00 80.62 99 GLN A N 1
ATOM 752 C CA . GLN A 1 99 ? 5.388 8.333 -8.113 1.00 80.62 99 GLN A CA 1
ATOM 753 C C . GLN A 1 99 ? 4.317 8.625 -9.188 1.00 80.62 99 GLN A C 1
ATOM 755 O O . GLN A 1 99 ? 4.343 9.667 -9.844 1.00 80.62 99 GLN A O 1
ATOM 760 N N . GLY A 1 100 ? 3.386 7.691 -9.397 1.00 81.56 100 GLY A N 1
ATOM 761 C CA . GLY A 1 100 ? 2.254 7.844 -10.299 1.00 81.56 100 GLY A CA 1
ATOM 762 C C . GLY A 1 100 ? 1.277 8.923 -9.826 1.00 81.56 100 GLY A C 1
ATOM 763 O O . GLY A 1 100 ? 1.083 9.143 -8.630 1.00 81.56 100 GLY A O 1
ATOM 764 N N . ALA A 1 101 ? 0.617 9.593 -10.775 1.00 86.00 101 ALA A N 1
ATOM 765 C CA . ALA A 1 101 ? -0.314 10.691 -10.489 1.00 86.00 101 ALA A CA 1
ATOM 766 C C . ALA A 1 101 ? -1.528 10.270 -9.633 1.00 86.00 101 ALA A C 1
ATOM 768 O O . ALA A 1 101 ? -2.124 11.103 -8.955 1.00 86.00 101 ALA A O 1
ATOM 769 N N . ALA A 1 102 ? -1.883 8.982 -9.640 1.00 89.19 102 ALA A N 1
ATOM 770 C CA . ALA A 1 102 ? -2.994 8.442 -8.862 1.00 89.19 102 ALA A CA 1
ATOM 771 C C . ALA A 1 102 ? -2.660 8.224 -7.374 1.00 89.19 102 ALA A C 1
ATOM 773 O O . ALA A 1 102 ? -3.568 8.234 -6.544 1.00 89.19 102 ALA A O 1
ATOM 774 N N . ASN A 1 103 ? -1.384 8.062 -7.009 1.00 90.62 103 ASN A N 1
ATOM 775 C CA . ASN A 1 103 ? -1.004 7.651 -5.654 1.00 90.62 103 ASN A CA 1
ATOM 776 C C . ASN A 1 103 ? -1.167 8.727 -4.576 1.00 90.62 103 ASN A C 1
ATOM 778 O O . ASN A 1 103 ? -1.616 8.380 -3.485 1.00 90.62 103 ASN A O 1
ATOM 782 N N . PRO A 1 104 ? -0.898 10.025 -4.826 1.00 92.06 104 PRO A N 1
ATOM 783 C CA . PRO A 1 104 ? -1.288 11.078 -3.886 1.00 92.06 104 PRO A CA 1
ATOM 784 C C . PRO A 1 104 ? -2.801 11.051 -3.607 1.00 92.06 104 PRO A C 1
ATOM 786 O O . PRO A 1 104 ? -3.219 11.064 -2.450 1.00 92.06 104 PRO A O 1
ATOM 789 N N . LEU A 1 105 ? -3.579 10.891 -4.688 1.00 94.44 105 LEU A N 1
ATOM 790 C CA . LEU A 1 105 ? -4.999 10.528 -4.740 1.00 94.44 105 LEU A CA 1
ATOM 791 C C . LEU A 1 105 ? -5.390 9.462 -3.706 1.00 94.44 105 LEU A C 1
ATOM 793 O O . LEU A 1 105 ? -6.187 9.655 -2.786 1.00 94.44 105 LEU A O 1
ATOM 797 N N . PHE A 1 106 ? -4.809 8.290 -3.918 1.00 94.81 106 PHE A N 1
ATOM 798 C CA . PHE A 1 106 ? -5.057 7.092 -3.138 1.00 94.81 106 PHE A CA 1
ATOM 799 C C . PHE A 1 106 ? -4.652 7.257 -1.668 1.00 94.81 106 PHE A C 1
ATOM 801 O O . PHE A 1 106 ? -5.439 6.925 -0.787 1.00 94.81 106 PHE A O 1
ATOM 808 N N . ASN A 1 107 ? -3.473 7.821 -1.391 1.00 94.69 107 ASN A N 1
ATOM 809 C CA . ASN A 1 107 ? -2.980 8.023 -0.028 1.00 94.69 107 ASN A CA 1
ATOM 810 C C . ASN A 1 107 ? -3.916 8.923 0.789 1.00 94.69 107 ASN A C 1
ATOM 812 O O . ASN A 1 107 ? -4.171 8.639 1.958 1.00 94.69 107 ASN A O 1
ATOM 816 N N . GLN A 1 108 ? -4.473 9.970 0.171 1.00 94.94 108 GLN A N 1
ATOM 817 C CA . GLN A 1 108 ? -5.489 10.800 0.816 1.00 94.94 108 GLN A CA 1
ATOM 818 C C . GLN A 1 108 ? -6.742 9.978 1.153 1.00 94.94 108 GLN A C 1
ATOM 820 O O . GLN A 1 108 ? -7.190 9.986 2.297 1.00 94.94 108 GLN A O 1
ATOM 825 N N . LYS A 1 109 ? -7.272 9.217 0.188 1.00 96.50 109 LYS A N 1
ATOM 826 C CA . LYS A 1 109 ? -8.463 8.372 0.393 1.00 96.50 109 LYS A CA 1
ATOM 827 C C . LYS A 1 109 ? -8.255 7.295 1.456 1.00 96.50 109 LYS A C 1
ATOM 829 O O . LYS A 1 109 ? -9.183 6.976 2.193 1.00 96.50 109 LYS A O 1
ATOM 834 N N . LEU A 1 110 ? -7.052 6.733 1.540 1.00 96.50 110 LEU A N 1
ATOM 835 C CA . LEU A 1 110 ? -6.700 5.758 2.564 1.00 96.50 110 LEU A CA 1
ATOM 836 C C . LEU A 1 110 ? -6.653 6.400 3.956 1.00 96.50 110 LEU A C 1
ATOM 838 O O . LEU A 1 110 ? -7.145 5.799 4.906 1.00 96.50 110 LEU A O 1
ATOM 842 N N . LYS A 1 111 ? -6.128 7.627 4.072 1.00 95.25 111 LYS A N 1
ATOM 843 C CA . LYS A 1 111 ? -6.137 8.395 5.326 1.00 95.25 111 LYS A CA 1
ATOM 844 C C . LYS A 1 111 ? -7.561 8.695 5.790 1.00 95.25 111 LYS A C 1
ATOM 846 O O . LYS A 1 111 ? -7.885 8.402 6.932 1.00 95.25 111 LYS A O 1
ATOM 851 N N . GLU A 1 112 ? -8.414 9.193 4.896 1.00 95.88 112 GLU A N 1
ATOM 852 C CA . GLU A 1 112 ? -9.837 9.447 5.178 1.00 95.88 112 GLU A CA 1
ATOM 853 C C . GLU A 1 112 ? -10.556 8.161 5.618 1.00 95.88 112 GLU A C 1
ATOM 855 O O . GLU A 1 112 ? -11.341 8.162 6.564 1.00 95.88 112 GLU A O 1
ATOM 860 N N . PHE A 1 113 ? -10.255 7.035 4.962 1.00 95.81 113 PHE A N 1
ATOM 861 C CA . PHE A 1 113 ? -10.822 5.743 5.332 1.00 95.81 113 PHE A CA 1
ATOM 862 C C . PHE A 1 113 ? -10.347 5.284 6.716 1.00 95.81 113 PHE A C 1
ATOM 864 O O . PHE A 1 113 ? -11.172 4.902 7.538 1.00 95.81 113 PHE A O 1
ATOM 871 N N . LYS A 1 114 ? -9.050 5.395 7.015 1.00 94.38 114 LYS A N 1
ATOM 872 C CA . LYS A 1 114 ? -8.501 5.138 8.352 1.00 94.38 114 LYS A CA 1
ATOM 873 C C . LYS A 1 114 ? -9.163 6.018 9.416 1.00 94.38 114 LYS A C 1
ATOM 875 O O . LYS A 1 114 ? -9.605 5.503 10.436 1.00 94.38 114 LYS A O 1
ATOM 880 N N . GLU A 1 115 ? -9.273 7.322 9.175 1.00 93.62 115 GLU A N 1
ATOM 881 C CA . GLU A 1 115 ? -9.902 8.271 10.103 1.00 93.62 115 GLU A CA 1
ATOM 882 C C . GLU A 1 115 ? -11.356 7.908 10.413 1.00 93.62 115 GLU A C 1
ATOM 884 O O . GLU A 1 115 ? -11.770 8.011 11.563 1.00 93.62 115 GLU A O 1
ATOM 889 N N . SER A 1 116 ? -12.103 7.415 9.419 1.00 95.12 116 SER A N 1
ATOM 890 C CA . SER A 1 116 ? -13.486 6.972 9.624 1.00 95.12 116 SER A CA 1
ATOM 891 C C . SER A 1 116 ? -13.631 5.724 10.498 1.00 95.12 116 SER A C 1
ATOM 893 O O . SER A 1 116 ? -14.699 5.522 11.059 1.00 95.12 116 SER A O 1
ATOM 895 N N . LEU A 1 117 ? -12.580 4.904 10.619 1.00 93.62 117 LEU A N 1
ATOM 896 C CA . LEU A 1 117 ? -12.610 3.636 11.355 1.00 93.62 117 LEU A CA 1
ATOM 897 C C . LEU A 1 117 ? -12.033 3.759 12.768 1.00 93.62 117 LEU A C 1
ATOM 899 O O . LEU A 1 117 ? -12.397 2.977 13.635 1.00 93.62 117 LEU A O 1
ATOM 903 N N . LEU A 1 118 ? -11.142 4.726 13.025 1.00 90.56 118 LEU A N 1
ATOM 904 C CA . LEU A 1 118 ? -10.490 4.902 14.332 1.00 90.56 118 LEU A CA 1
ATOM 905 C C . LEU A 1 118 ? -11.460 4.961 15.533 1.00 90.56 118 LEU A C 1
ATOM 907 O O . LEU A 1 118 ? -11.149 4.306 16.531 1.00 90.56 118 LEU A O 1
ATOM 911 N N . PRO A 1 119 ? -12.617 5.653 15.465 1.00 90.44 119 PRO A N 1
ATOM 912 C CA . PRO A 1 119 ? -13.564 5.691 16.581 1.00 90.44 119 PRO A CA 1
ATOM 913 C C . PRO A 1 119 ? -14.111 4.318 16.994 1.00 90.44 119 PRO A C 1
ATOM 915 O O . PRO A 1 119 ? -14.443 4.130 18.160 1.00 90.44 119 PRO A O 1
ATOM 918 N N . ASP A 1 120 ? -14.176 3.359 16.065 1.00 88.25 120 ASP A N 1
ATOM 919 C CA . ASP A 1 120 ? -14.782 2.042 16.299 1.00 88.25 120 ASP A CA 1
ATOM 920 C C . ASP A 1 120 ? -13.814 1.036 16.945 1.00 88.25 120 ASP A C 1
ATOM 922 O O . ASP A 1 120 ? -14.234 0.003 17.462 1.00 88.25 120 ASP A O 1
ATOM 926 N N . ILE A 1 121 ? -12.509 1.309 16.889 1.00 85.56 121 ILE A N 1
ATOM 927 C CA . ILE A 1 121 ? -11.438 0.370 17.278 1.00 85.56 121 ILE A CA 1
ATOM 928 C C . ILE A 1 121 ? -10.531 0.903 18.381 1.00 85.56 121 ILE A C 1
ATOM 930 O O . ILE A 1 121 ? -9.814 0.116 18.997 1.00 85.56 121 ILE A O 1
ATOM 934 N N . VAL A 1 122 ? -10.525 2.213 18.623 1.00 85.38 122 VAL A N 1
ATOM 935 C CA . VAL A 1 122 ? -9.755 2.812 19.713 1.00 85.38 122 VAL A CA 1
ATOM 936 C C . VAL A 1 122 ? -10.665 3.008 20.917 1.00 85.38 122 VAL A C 1
ATOM 938 O O . VAL A 1 122 ? -11.646 3.750 20.868 1.00 85.38 122 VAL A O 1
ATOM 941 N N . GLU A 1 123 ? -10.320 2.360 22.026 1.00 85.88 123 GLU A N 1
ATOM 942 C CA . GLU A 1 123 ? -11.067 2.504 23.270 1.00 85.88 123 GLU A CA 1
ATOM 943 C C . GLU A 1 123 ? -11.051 3.955 23.760 1.00 85.88 123 GLU A C 1
ATOM 945 O O . GLU A 1 123 ? -10.015 4.620 23.772 1.00 85.88 123 GLU A O 1
ATOM 950 N N . ASN A 1 124 ? -12.210 4.443 24.210 1.00 84.69 124 ASN A N 1
ATOM 951 C CA . ASN A 1 124 ? -12.371 5.802 24.731 1.00 84.69 124 ASN A CA 1
ATOM 952 C C . ASN A 1 124 ? -11.924 6.912 23.759 1.00 84.69 124 ASN A C 1
ATOM 954 O O . ASN A 1 124 ? -11.502 7.972 24.220 1.00 84.69 124 ASN A O 1
ATOM 958 N N . TRP A 1 125 ? -12.050 6.704 22.441 1.00 87.06 125 TRP A N 1
ATOM 959 C CA . TRP A 1 125 ? -11.664 7.681 21.413 1.00 87.06 125 TRP A CA 1
ATOM 960 C C . TRP A 1 125 ? -12.158 9.108 21.705 1.00 87.06 125 TRP A C 1
ATOM 962 O O . TRP A 1 125 ? -11.376 10.055 21.657 1.00 87.06 125 TRP A O 1
ATOM 972 N N . GLU A 1 126 ? -13.429 9.261 22.095 1.00 88.75 126 GLU A N 1
ATOM 973 C CA . GLU A 1 126 ? -14.045 10.563 22.408 1.00 88.75 126 GLU A CA 1
ATOM 974 C C . GLU A 1 126 ? -13.392 11.297 23.591 1.00 88.75 126 GLU A C 1
ATOM 976 O O . GLU A 1 126 ? -13.448 12.523 23.661 1.00 88.75 126 GLU A O 1
ATOM 981 N N . ASN A 1 127 ? -12.757 10.560 24.507 1.00 89.56 127 ASN A N 1
ATOM 982 C CA . ASN A 1 127 ? -12.092 11.109 25.690 1.00 89.56 127 ASN A CA 1
ATOM 983 C C . ASN A 1 127 ? -10.596 11.382 25.460 1.00 89.56 127 ASN A C 1
ATOM 985 O O . ASN A 1 127 ? -9.944 11.952 26.338 1.00 89.56 127 ASN A O 1
ATOM 989 N N . LEU A 1 128 ? -10.038 10.964 24.317 1.00 87.56 128 LEU A N 1
ATOM 990 C CA . LEU A 1 128 ? -8.655 11.264 23.956 1.00 87.56 128 LEU A CA 1
ATOM 991 C C . LEU A 1 128 ? -8.500 12.744 23.614 1.00 87.56 128 LEU A C 1
ATOM 993 O O . LEU A 1 128 ? -9.401 13.377 23.062 1.00 87.56 128 LEU A O 1
ATOM 997 N N . ASP A 1 129 ? -7.325 13.298 23.901 1.00 90.19 129 ASP A N 1
ATOM 998 C CA . ASP A 1 129 ? -7.026 14.659 23.489 1.00 90.19 129 ASP A CA 1
ATOM 999 C C . ASP A 1 129 ? -6.919 14.763 21.957 1.00 90.19 129 ASP A C 1
ATOM 1001 O O . ASP A 1 129 ? -6.523 13.825 21.258 1.00 90.19 129 ASP A O 1
ATOM 1005 N N . ILE A 1 130 ? -7.255 15.941 21.430 1.00 88.56 130 ILE A N 1
ATOM 1006 C CA . ILE A 1 130 ? -7.279 16.187 19.985 1.00 88.56 130 ILE A CA 1
ATOM 1007 C C . ILE A 1 130 ? -5.909 15.981 19.321 1.00 88.56 130 ILE A C 1
ATOM 1009 O O . ILE A 1 130 ? -5.847 15.599 18.150 1.00 88.56 130 ILE A O 1
ATOM 1013 N N . ASN A 1 131 ? -4.806 16.202 20.046 1.00 87.75 131 ASN A N 1
ATOM 1014 C CA . ASN A 1 131 ? -3.466 16.001 19.501 1.00 87.75 131 ASN A CA 1
ATOM 1015 C C . ASN A 1 131 ? -3.173 14.504 19.359 1.00 87.75 131 ASN A C 1
ATOM 1017 O O . ASN A 1 131 ? -2.665 14.090 18.322 1.00 87.75 131 ASN A O 1
ATOM 1021 N N . THR A 1 132 ? -3.555 13.690 20.343 1.00 85.38 132 THR A N 1
ATOM 1022 C CA . THR A 1 132 ? -3.444 12.229 20.295 1.00 85.38 132 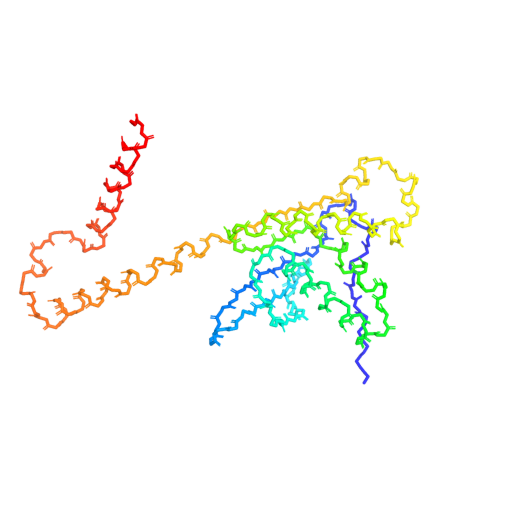THR A CA 1
ATOM 1023 C C . THR A 1 132 ? -4.299 11.651 19.174 1.00 85.38 132 THR A C 1
ATOM 1025 O O . THR A 1 132 ? -3.785 10.876 18.369 1.00 85.38 132 THR A O 1
ATOM 1028 N N . GLN A 1 133 ? -5.556 12.086 19.029 1.00 86.38 133 GLN A N 1
ATOM 1029 C CA . GLN A 1 133 ? -6.400 11.669 17.899 1.00 86.38 133 GLN A CA 1
ATOM 1030 C C . GLN A 1 133 ? -5.746 12.010 16.549 1.00 86.38 133 GLN A C 1
ATOM 1032 O O . GLN A 1 133 ? -5.691 11.178 15.640 1.00 86.38 133 GLN A O 1
ATOM 1037 N N . THR A 1 134 ? -5.186 13.219 16.433 1.00 87.44 134 THR A N 1
ATOM 1038 C CA . THR A 1 134 ? -4.500 13.680 15.216 1.00 87.44 134 THR A CA 1
ATOM 1039 C C . THR A 1 134 ? -3.237 12.867 14.921 1.00 87.44 134 THR A C 1
ATOM 1041 O O . THR A 1 134 ? -2.993 12.506 13.769 1.00 87.44 134 THR A O 1
ATOM 1044 N N . GLU A 1 135 ? -2.435 12.543 15.937 1.00 86.06 135 GLU A N 1
ATOM 1045 C CA . GLU A 1 135 ? -1.232 11.724 15.765 1.00 86.06 135 GLU A CA 1
ATOM 1046 C C . GLU A 1 135 ? -1.573 10.265 15.421 1.00 86.06 135 GLU A C 1
ATOM 1048 O O . GLU A 1 135 ? -0.903 9.678 14.571 1.00 86.06 135 GLU A O 1
ATOM 1053 N N . MET A 1 136 ? -2.654 9.696 15.967 1.00 84.00 136 MET A N 1
ATOM 1054 C CA . MET A 1 136 ? -3.134 8.354 15.591 1.00 84.00 136 MET A CA 1
ATOM 1055 C C . MET A 1 136 ? -3.653 8.295 14.143 1.00 84.00 136 MET A C 1
ATOM 1057 O O . MET A 1 136 ? -3.470 7.288 13.451 1.00 84.00 136 MET A O 1
ATOM 1061 N N . ALA A 1 137 ? -4.257 9.384 13.657 1.00 87.94 137 ALA A N 1
ATOM 1062 C CA . ALA A 1 137 ? -4.724 9.536 12.277 1.00 87.94 137 ALA A CA 1
ATOM 1063 C C . ALA A 1 137 ? -3.600 9.819 11.263 1.00 87.94 137 ALA A C 1
ATOM 1065 O O . ALA A 1 137 ? -3.799 9.742 10.045 1.00 87.94 137 ALA A O 1
ATOM 1066 N N . LYS A 1 138 ? -2.402 10.163 11.738 1.00 89.12 138 LYS A N 1
ATOM 1067 C CA . LYS A 1 138 ? -1.278 10.543 10.887 1.00 89.12 138 LYS A CA 1
ATOM 1068 C C . LYS A 1 138 ? -0.800 9.366 10.042 1.00 89.12 138 LYS A C 1
ATOM 1070 O O . LYS A 1 138 ? -0.673 8.234 10.507 1.00 89.12 138 LYS A O 1
ATOM 1075 N N . MET A 1 139 ? -0.489 9.663 8.785 1.00 91.62 139 MET A N 1
ATOM 1076 C CA . MET A 1 139 ? 0.049 8.696 7.837 1.00 91.62 139 MET A CA 1
ATOM 1077 C C . MET A 1 139 ? 1.142 9.354 7.001 1.00 91.62 139 MET A C 1
ATOM 1079 O O . MET A 1 139 ? 0.976 10.479 6.528 1.00 91.62 139 MET A O 1
ATOM 1083 N N . SER A 1 140 ? 2.260 8.654 6.827 1.00 91.94 140 SER A N 1
ATOM 1084 C CA . SER A 1 140 ? 3.375 9.108 5.990 1.00 91.94 140 SER A CA 1
ATOM 1085 C C . SER A 1 140 ? 3.312 8.470 4.605 1.00 91.94 140 SER A C 1
ATOM 1087 O O . SER A 1 140 ? 2.970 7.300 4.474 1.00 91.94 140 SER A O 1
ATOM 1089 N N . SER A 1 141 ? 3.688 9.203 3.562 1.00 91.94 141 SER A N 1
ATOM 1090 C CA . SER A 1 141 ? 3.726 8.668 2.197 1.00 91.94 141 SER A CA 1
ATOM 1091 C C . SER A 1 141 ? 5.139 8.713 1.640 1.00 91.94 141 SER A C 1
ATOM 1093 O O . SER A 1 141 ? 5.767 9.770 1.588 1.00 91.94 141 SER A O 1
ATOM 1095 N N . PHE A 1 142 ? 5.622 7.559 1.193 1.00 91.44 142 PHE A N 1
ATOM 1096 C CA . PHE A 1 142 ? 6.904 7.392 0.531 1.00 91.44 142 PHE A CA 1
ATOM 1097 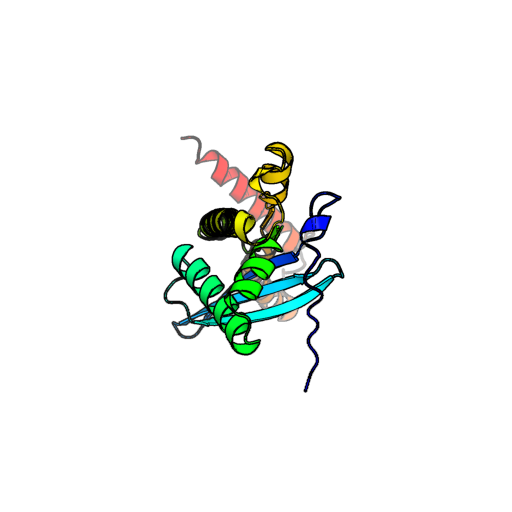C C . PHE A 1 142 ? 6.684 7.003 -0.930 1.00 91.44 142 PHE A C 1
ATOM 1099 O O . PHE A 1 142 ? 5.806 6.205 -1.261 1.00 91.44 142 PHE A O 1
ATOM 1106 N N . PHE A 1 143 ? 7.517 7.554 -1.810 1.00 88.56 143 PHE A N 1
ATOM 1107 C CA . PHE A 1 143 ? 7.461 7.268 -3.239 1.00 88.56 143 PHE A CA 1
ATOM 1108 C C . PHE A 1 143 ? 8.757 6.611 -3.708 1.00 88.56 143 PHE A C 1
ATOM 1110 O O . PHE A 1 143 ? 9.862 7.100 -3.453 1.00 88.56 143 PHE A O 1
ATOM 1117 N N . CYS A 1 144 ? 8.613 5.494 -4.410 1.00 82.69 144 CYS A N 1
ATOM 1118 C CA . CYS A 1 144 ? 9.697 4.733 -4.992 1.00 82.69 144 CYS A CA 1
ATOM 1119 C C . CYS A 1 144 ? 10.273 5.491 -6.191 1.00 82.69 144 CYS A C 1
ATOM 1121 O O . CYS A 1 144 ? 9.695 5.521 -7.278 1.00 82.69 144 CYS A O 1
ATOM 1123 N N . LYS A 1 145 ? 11.465 6.063 -6.001 1.00 77.06 145 LYS A N 1
ATOM 1124 C CA . LYS A 1 145 ? 12.233 6.712 -7.075 1.00 77.06 145 LYS A CA 1
ATOM 1125 C C . LYS A 1 145 ? 12.945 5.715 -7.995 1.00 77.06 145 LYS A C 1
ATOM 1127 O O . LYS A 1 145 ? 13.510 6.127 -9.003 1.00 77.06 145 LYS A O 1
ATOM 1132 N N . MET A 1 146 ? 12.914 4.414 -7.688 1.00 77.38 146 MET A N 1
ATOM 1133 C CA . MET A 1 146 ? 13.586 3.392 -8.499 1.00 77.38 146 MET A CA 1
ATOM 1134 C C . MET A 1 146 ? 12.986 3.268 -9.901 1.00 77.38 146 MET A C 1
ATOM 1136 O O . MET A 1 146 ? 13.720 3.007 -10.848 1.00 77.38 146 MET A O 1
ATOM 1140 N N . HIS A 1 147 ? 11.692 3.557 -10.062 1.00 67.25 147 HIS A N 1
ATOM 1141 C CA . HIS A 1 147 ? 11.036 3.589 -11.371 1.00 67.25 147 HIS A CA 1
ATOM 1142 C C . HIS A 1 147 ? 11.708 4.556 -12.358 1.00 67.25 147 HIS A C 1
ATOM 1144 O O . HIS A 1 147 ? 11.725 4.289 -13.556 1.00 67.25 147 HIS A O 1
ATOM 1150 N N . ILE A 1 148 ? 12.351 5.627 -11.874 1.00 70.75 148 ILE A N 1
ATOM 1151 C CA . ILE A 1 148 ? 13.151 6.525 -12.720 1.00 70.75 148 ILE A CA 1
ATOM 1152 C C . ILE A 1 148 ? 14.339 5.766 -13.328 1.00 70.75 148 ILE A C 1
ATOM 1154 O O . ILE A 1 148 ? 14.580 5.856 -14.530 1.00 70.75 148 ILE A O 1
ATOM 1158 N N . PHE A 1 149 ? 15.054 4.980 -12.519 1.00 74.06 149 PHE A N 1
ATOM 1159 C CA . PHE A 1 149 ? 16.191 4.182 -12.984 1.00 74.06 149 PHE A CA 1
ATOM 1160 C C . PHE A 1 149 ? 15.757 3.025 -13.887 1.00 74.06 149 PHE A C 1
ATOM 1162 O O . PHE A 1 149 ? 16.410 2.764 -14.894 1.00 74.06 149 PHE A O 1
ATOM 1169 N N . VAL A 1 150 ? 14.634 2.369 -13.578 1.00 72.56 150 VAL A N 1
ATOM 1170 C CA . VAL A 1 150 ? 14.071 1.308 -14.430 1.00 72.56 150 VAL A CA 1
ATOM 1171 C C . VAL A 1 150 ? 13.687 1.861 -15.805 1.00 72.56 150 VAL A C 1
ATOM 1173 O O . VAL A 1 150 ? 14.010 1.246 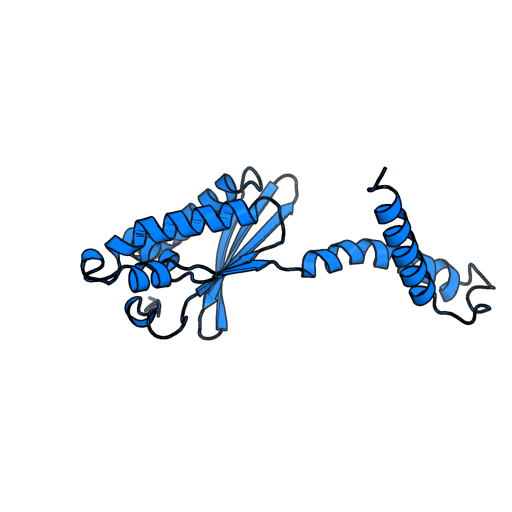-16.817 1.00 72.56 150 VAL A O 1
ATOM 1176 N N . ASN A 1 151 ? 13.097 3.058 -15.873 1.00 69.69 151 ASN A N 1
ATOM 1177 C CA . ASN A 1 151 ? 12.784 3.700 -17.152 1.00 69.69 151 ASN A CA 1
ATOM 1178 C C . ASN A 1 151 ? 14.049 4.002 -17.976 1.00 69.69 151 ASN A C 1
ATOM 1180 O O . ASN A 1 151 ? 14.044 3.838 -19.197 1.00 69.69 151 ASN A O 1
ATOM 1184 N N . MET A 1 152 ? 15.156 4.365 -17.318 1.00 79.75 152 MET A N 1
ATOM 1185 C CA . MET A 1 152 ? 16.450 4.562 -17.982 1.00 79.75 152 MET A CA 1
ATOM 1186 C C . MET A 1 152 ? 17.088 3.257 -18.470 1.00 79.75 152 MET A C 1
ATOM 1188 O O . MET A 1 152 ? 17.889 3.300 -19.400 1.00 79.75 152 MET A O 1
ATOM 1192 N N . ALA A 1 153 ? 16.736 2.102 -17.896 1.00 78.62 153 ALA A N 1
ATOM 1193 C CA . ALA A 1 153 ? 17.334 0.820 -18.270 1.00 78.62 153 ALA A CA 1
ATOM 1194 C C . ALA A 1 153 ? 17.128 0.493 -19.757 1.00 78.62 153 ALA A C 1
ATOM 1196 O O . ALA A 1 153 ? 18.042 -0.013 -20.397 1.00 78.62 153 ALA A O 1
ATOM 1197 N N . SER A 1 154 ? 15.971 0.848 -20.327 1.00 78.69 154 SER A N 1
ATOM 1198 C CA . SER A 1 154 ? 15.686 0.639 -21.755 1.00 78.69 154 SER A CA 1
ATOM 1199 C C . SER A 1 154 ? 16.589 1.465 -22.681 1.00 78.69 154 SER A C 1
ATOM 1201 O O . SER A 1 154 ? 17.016 0.988 -23.731 1.00 78.69 154 SER A O 1
ATOM 1203 N N . GLU A 1 155 ? 16.929 2.692 -22.283 1.00 81.25 155 GLU A N 1
ATOM 1204 C CA . GLU A 1 155 ? 17.855 3.541 -23.033 1.00 81.25 155 GLU A CA 1
ATOM 1205 C C . GLU A 1 155 ? 19.301 3.075 -22.854 1.00 81.25 155 GLU A C 1
ATOM 1207 O O . GLU A 1 155 ? 20.066 3.046 -23.819 1.00 81.25 155 GLU A O 1
ATOM 1212 N N . VAL A 1 156 ? 19.666 2.635 -21.646 1.00 81.25 156 VAL A N 1
ATOM 1213 C CA . VAL A 1 156 ? 20.972 2.019 -21.376 1.00 81.25 156 VAL A CA 1
ATOM 1214 C C . VAL A 1 156 ? 21.158 0.747 -22.206 1.00 81.25 156 VAL A C 1
ATOM 1216 O O . VAL A 1 156 ? 22.224 0.579 -22.792 1.00 81.25 156 VAL A O 1
ATOM 1219 N N . ASP A 1 157 ? 20.134 -0.100 -22.327 1.00 80.44 157 ASP A N 1
ATOM 1220 C CA . ASP A 1 157 ? 20.171 -1.326 -23.133 1.00 80.44 157 ASP A CA 1
ATOM 1221 C C . ASP A 1 157 ? 20.445 -1.026 -24.616 1.00 80.44 157 ASP A C 1
ATOM 1223 O O . ASP A 1 157 ? 21.381 -1.571 -25.200 1.00 80.44 157 ASP A O 1
ATOM 1227 N N . LYS A 1 158 ? 19.731 -0.060 -25.212 1.00 81.62 158 LYS A N 1
ATOM 1228 C CA . LYS A 1 158 ? 20.010 0.398 -26.588 1.00 81.62 158 LYS A CA 1
ATOM 1229 C C . LYS A 1 158 ? 21.447 0.899 -26.741 1.00 81.62 158 LYS A C 1
ATOM 1231 O O . LYS A 1 158 ? 22.117 0.590 -27.727 1.00 81.62 158 LYS A O 1
ATOM 1236 N N . CYS A 1 159 ? 21.933 1.676 -25.773 1.00 81.50 159 CYS A N 1
ATOM 1237 C CA . CYS A 1 159 ? 23.296 2.204 -25.798 1.00 81.50 159 CYS A CA 1
ATOM 1238 C C . CYS A 1 159 ? 24.344 1.088 -25.704 1.00 81.50 159 CYS A C 1
ATOM 1240 O O . CYS A 1 159 ? 25.344 1.133 -26.424 1.00 81.50 159 CYS A O 1
ATOM 1242 N N . LEU A 1 160 ? 24.106 0.081 -24.860 1.00 78.44 160 LEU A N 1
ATOM 1243 C CA . LEU A 1 160 ? 24.955 -1.101 -24.736 1.00 78.44 160 LEU A CA 1
ATOM 1244 C C . LEU A 1 160 ? 24.965 -1.915 -26.030 1.00 78.44 160 LEU A C 1
ATOM 1246 O O . LEU A 1 160 ? 26.044 -2.218 -26.525 1.00 78.44 160 LEU A O 1
ATOM 1250 N N . GLN A 1 161 ? 23.810 -2.163 -26.651 1.00 80.44 161 GLN A N 1
ATOM 1251 C CA . GLN A 1 161 ? 23.736 -2.864 -27.939 1.00 80.44 161 GLN A CA 1
ATOM 1252 C C . GLN A 1 161 ? 24.521 -2.138 -29.043 1.00 80.44 161 GLN A C 1
ATOM 1254 O O . GLN A 1 161 ? 25.249 -2.760 -29.823 1.00 80.44 161 GLN A O 1
ATOM 1259 N N . VAL A 1 162 ? 24.416 -0.805 -29.110 1.00 79.69 162 VAL A N 1
ATOM 1260 C CA . VAL A 1 162 ? 25.193 0.015 -30.054 1.00 79.69 162 VAL A CA 1
ATOM 1261 C C . VAL A 1 162 ? 26.687 -0.071 -29.749 1.00 79.69 162 VAL A C 1
ATOM 1263 O O . VAL A 1 162 ? 27.492 -0.180 -30.677 1.00 79.69 162 VAL A O 1
ATOM 1266 N N . PHE A 1 163 ? 27.071 -0.033 -28.473 1.00 76.69 163 PHE A N 1
ATOM 1267 C CA . PHE A 1 163 ? 28.459 -0.191 -28.057 1.00 76.69 163 PHE A CA 1
ATOM 1268 C C . PHE A 1 163 ? 28.996 -1.574 -28.443 1.00 76.69 163 PHE A C 1
ATOM 1270 O O . PHE A 1 163 ? 29.990 -1.655 -29.153 1.00 76.69 163 PHE A O 1
ATOM 1277 N N . GLU A 1 164 ? 28.319 -2.658 -28.083 1.00 76.50 164 GLU A N 1
ATOM 1278 C CA . GLU A 1 164 ? 28.730 -4.024 -28.419 1.00 76.50 164 GLU A CA 1
ATOM 1279 C C . GLU A 1 164 ? 28.826 -4.237 -29.934 1.00 76.50 164 GLU A C 1
ATOM 1281 O O . GLU A 1 164 ? 29.809 -4.785 -30.435 1.00 76.50 164 GLU A O 1
ATOM 1286 N N . SER A 1 165 ? 27.851 -3.732 -30.696 1.00 76.00 165 SER A N 1
ATOM 1287 C CA . SER A 1 165 ? 27.867 -3.825 -32.156 1.00 76.00 165 SER A CA 1
ATOM 1288 C C . SER A 1 165 ? 29.032 -3.054 -32.785 1.00 76.00 165 SER A C 1
ATOM 1290 O O . SER A 1 165 ? 29.623 -3.536 -33.750 1.00 76.00 165 SER A O 1
ATOM 1292 N N . ASN A 1 166 ? 29.363 -1.863 -32.287 1.00 74.06 166 ASN A N 1
ATOM 1293 C CA . ASN A 1 166 ? 30.427 -1.042 -32.870 1.00 74.06 166 ASN A CA 1
ATOM 1294 C C . ASN A 1 166 ? 31.821 -1.438 -32.385 1.00 74.06 166 ASN A C 1
ATOM 1296 O O . ASN A 1 166 ? 32.768 -1.412 -33.166 1.00 74.06 166 ASN A O 1
ATOM 1300 N N . VAL A 1 167 ? 31.938 -1.795 -31.112 1.00 69.00 167 VAL A N 1
ATOM 1301 C CA . VAL A 1 167 ? 33.209 -1.964 -30.412 1.00 69.00 167 VAL A CA 1
ATOM 1302 C C . VAL A 1 167 ? 33.591 -3.438 -30.320 1.00 69.00 167 VAL A C 1
ATOM 1304 O O . VAL A 1 167 ? 34.661 -3.818 -30.787 1.00 69.00 167 VAL A O 1
ATOM 1307 N N . CYS A 1 168 ? 32.712 -4.288 -29.782 1.00 70.94 168 CYS A N 1
ATOM 1308 C CA . CYS A 1 168 ? 33.010 -5.710 -29.575 1.00 70.94 168 CYS A CA 1
ATOM 1309 C C . CYS A 1 168 ? 32.979 -6.504 -30.888 1.00 70.94 168 CYS A C 1
ATOM 1311 O O . CYS A 1 168 ? 33.817 -7.373 -31.105 1.00 70.94 168 CYS A O 1
ATOM 1313 N N . ASN A 1 169 ? 32.054 -6.170 -31.793 1.00 71.56 169 ASN A N 1
ATOM 1314 C CA . ASN A 1 169 ? 31.931 -6.821 -33.102 1.00 71.56 169 ASN A CA 1
ATOM 1315 C C . ASN A 1 169 ? 32.783 -6.155 -34.201 1.00 71.56 169 ASN A C 1
ATOM 1317 O O . ASN A 1 169 ? 32.635 -6.490 -35.375 1.00 71.56 169 ASN A O 1
ATOM 1321 N N . GLY A 1 170 ? 33.641 -5.190 -33.846 1.00 66.50 170 GLY A N 1
ATOM 1322 C CA . GLY A 1 170 ? 34.612 -4.579 -34.760 1.00 66.50 170 GLY A CA 1
ATOM 1323 C C . GLY A 1 170 ? 34.020 -3.766 -35.917 1.00 66.50 170 GLY A C 1
ATOM 1324 O O . GLY A 1 170 ? 34.740 -3.449 -36.861 1.00 66.50 170 GLY A O 1
ATOM 1325 N N . LYS A 1 171 ? 32.726 -3.410 -35.878 1.00 69.81 171 LYS A N 1
ATOM 1326 C CA . LYS A 1 171 ? 32.088 -2.620 -36.950 1.00 69.81 171 LYS A CA 1
ATOM 1327 C C . LYS A 1 171 ? 32.571 -1.169 -36.997 1.00 69.81 171 LYS A C 1
ATOM 1329 O O . LYS A 1 171 ? 32.380 -0.510 -38.015 1.00 69.81 171 LYS A O 1
ATOM 1334 N N . ASN A 1 172 ? 33.192 -0.674 -35.926 1.00 65.00 172 ASN A N 1
ATOM 1335 C CA . ASN A 1 172 ? 33.845 0.626 -35.892 1.00 65.00 172 ASN A CA 1
ATOM 1336 C C . ASN A 1 172 ? 35.309 0.492 -35.422 1.00 65.00 172 ASN A C 1
ATOM 1338 O O . ASN A 1 172 ? 35.556 0.371 -34.220 1.00 65.00 172 ASN A O 1
ATOM 1342 N N . PRO A 1 173 ? 36.292 0.573 -36.336 1.00 63.66 173 PRO A N 1
ATOM 1343 C CA . PRO A 1 173 ? 37.709 0.453 -35.990 1.00 63.66 173 PRO A CA 1
ATOM 1344 C C . PRO A 1 173 ? 38.241 1.628 -35.147 1.00 63.66 173 PRO A C 1
ATOM 1346 O O . PRO A 1 173 ? 39.271 1.488 -34.498 1.00 63.66 173 PRO A O 1
ATOM 1349 N N . PHE A 1 174 ? 37.524 2.756 -35.087 1.00 65.44 174 PHE A N 1
ATOM 1350 C CA . PHE A 1 174 ? 37.907 3.954 -34.327 1.00 65.44 174 PHE A CA 1
ATOM 1351 C C . PHE A 1 174 ? 37.308 4.000 -32.912 1.00 65.44 174 PHE A C 1
ATOM 1353 O O . PHE A 1 174 ? 37.444 4.999 -32.202 1.00 65.44 174 PHE A O 1
ATOM 1360 N N . ALA A 1 175 ? 36.617 2.937 -32.486 1.00 63.56 175 ALA A N 1
ATOM 1361 C CA . ALA A 1 175 ? 35.874 2.890 -31.226 1.00 63.56 175 ALA A CA 1
ATOM 1362 C C . ALA A 1 175 ? 36.708 3.238 -29.976 1.00 63.56 175 ALA A C 1
ATOM 1364 O O . ALA A 1 175 ? 36.164 3.782 -29.013 1.00 63.56 175 ALA A O 1
ATOM 1365 N N . PHE A 1 176 ? 38.015 2.961 -30.007 1.00 60.22 176 PHE A N 1
ATOM 1366 C CA . PHE A 1 176 ? 38.941 3.164 -28.889 1.00 60.22 176 PHE A CA 1
ATOM 1367 C C . PHE A 1 176 ? 39.952 4.302 -29.094 1.00 60.22 176 PHE A C 1
ATOM 1369 O O . PHE A 1 176 ? 40.794 4.521 -28.229 1.00 60.22 176 PHE A O 1
ATOM 1376 N N . GLU A 1 177 ? 39.878 5.067 -30.188 1.00 62.28 177 GLU A N 1
ATOM 1377 C CA . GLU A 1 177 ? 40.800 6.201 -30.407 1.00 62.28 177 GLU A CA 1
ATOM 1378 C C . GLU A 1 177 ? 40.501 7.416 -29.509 1.00 62.28 177 GLU A C 1
ATOM 1380 O O . GLU A 1 177 ? 41.239 8.402 -29.489 1.00 62.28 177 GLU A O 1
ATOM 1385 N N . TRP A 1 178 ? 39.422 7.352 -28.731 1.00 58.31 178 TRP A N 1
ATOM 1386 C CA . TRP A 1 178 ? 38.928 8.453 -27.917 1.00 58.31 178 TRP A CA 1
ATOM 1387 C C . TRP A 1 178 ? 39.285 8.221 -26.446 1.00 58.31 178 TRP A C 1
ATOM 1389 O O . TRP A 1 178 ? 39.002 7.163 -25.891 1.00 58.31 178 TRP A O 1
ATOM 1399 N N . LYS A 1 179 ? 39.867 9.233 -25.788 1.00 59.38 179 LYS A N 1
ATOM 1400 C CA . LYS A 1 179 ? 40.331 9.164 -24.385 1.00 59.38 179 LYS A CA 1
ATOM 1401 C C . LYS A 1 179 ? 39.217 9.070 -23.330 1.00 59.38 179 LYS A C 1
ATOM 1403 O O . LYS A 1 179 ? 39.522 8.897 -22.155 1.00 59.38 179 LYS A O 1
ATOM 1408 N N . GLU A 1 180 ? 37.950 9.198 -23.719 1.00 58.62 180 GLU A N 1
ATOM 1409 C CA . GLU A 1 180 ? 36.807 9.205 -22.800 1.00 58.62 180 GLU A CA 1
ATOM 1410 C C . GLU A 1 180 ? 35.866 8.026 -23.057 1.00 58.62 180 GLU A C 1
ATOM 1412 O O . GLU A 1 180 ? 35.603 7.651 -24.203 1.00 58.62 180 GLU A O 1
ATOM 1417 N N . SER A 1 181 ? 35.312 7.466 -21.979 1.00 59.97 181 SER A N 1
ATOM 1418 C CA . SER A 1 181 ? 34.347 6.371 -22.076 1.00 59.97 181 SER A CA 1
ATOM 1419 C C . SER A 1 181 ? 33.047 6.829 -22.754 1.00 59.97 181 SER A C 1
ATOM 1421 O O . SER A 1 181 ? 32.611 7.975 -22.606 1.00 59.97 181 SER A O 1
ATOM 1423 N N . GLY A 1 182 ? 32.374 5.921 -23.470 1.00 56.41 182 GLY A N 1
ATOM 1424 C CA . GLY A 1 182 ? 31.059 6.198 -24.062 1.00 56.41 182 GLY A CA 1
ATOM 1425 C C . GLY A 1 182 ? 30.023 6.677 -23.035 1.00 56.41 182 GLY A C 1
ATOM 1426 O O . GLY A 1 182 ? 29.240 7.574 -23.339 1.00 56.41 182 GLY A O 1
ATOM 1427 N N . ALA A 1 183 ? 30.088 6.163 -21.803 1.00 52.25 183 ALA A N 1
ATOM 1428 C CA . ALA A 1 183 ? 29.230 6.570 -20.691 1.00 52.25 183 ALA A CA 1
ATOM 1429 C C . ALA A 1 183 ? 29.484 8.021 -20.234 1.00 52.25 183 ALA A C 1
ATOM 1431 O O . ALA A 1 183 ? 28.534 8.755 -19.963 1.00 52.25 183 ALA A O 1
ATOM 1432 N N . SER A 1 184 ? 30.746 8.472 -20.217 1.00 55.69 184 SER A N 1
ATOM 1433 C CA . SER A 1 184 ? 31.114 9.858 -19.880 1.00 55.69 184 SER A CA 1
ATOM 1434 C C . SER A 1 184 ? 30.506 10.865 -20.863 1.00 55.69 184 SER A C 1
ATOM 1436 O O . SER A 1 184 ? 30.001 11.908 -20.450 1.00 55.69 184 SER A O 1
ATOM 1438 N N . ARG A 1 185 ? 30.466 10.522 -22.157 1.00 56.47 185 ARG A N 1
ATOM 1439 C CA . ARG A 1 185 ? 29.842 11.359 -23.197 1.00 56.47 185 ARG A CA 1
ATOM 1440 C C . ARG A 1 185 ? 28.321 11.423 -23.061 1.00 56.47 185 ARG A C 1
ATOM 1442 O O . ARG A 1 185 ? 27.733 12.481 -23.271 1.00 56.47 185 ARG A O 1
ATOM 1449 N N . LEU A 1 186 ? 27.694 10.314 -22.673 1.00 51.41 186 LEU A N 1
ATOM 1450 C CA . LEU A 1 186 ? 26.242 10.203 -22.520 1.00 51.41 186 LEU A CA 1
ATOM 1451 C C . LEU A 1 186 ? 25.721 11.040 -21.345 1.00 51.41 186 LEU A C 1
ATOM 1453 O O . LEU A 1 186 ? 24.742 11.769 -21.494 1.00 51.41 186 LEU A O 1
ATOM 1457 N N . LEU A 1 187 ? 26.438 11.025 -20.216 1.00 50.12 187 LEU A N 1
ATOM 1458 C CA . LEU A 1 187 ? 26.157 11.908 -19.081 1.00 50.12 187 LEU A CA 1
ATOM 1459 C C . LEU A 1 187 ? 26.331 13.388 -19.457 1.00 50.12 187 LEU A C 1
ATOM 1461 O O . LEU A 1 187 ? 25.479 14.208 -19.123 1.00 50.12 187 LEU A O 1
ATOM 1465 N N . PHE A 1 188 ? 27.374 13.742 -20.214 1.00 44.62 188 PHE A N 1
ATOM 1466 C CA . PHE A 1 188 ? 27.591 15.127 -20.651 1.00 44.62 188 PHE A CA 1
ATOM 1467 C C . PHE A 1 188 ? 26.545 15.627 -21.657 1.00 44.62 188 PHE A C 1
ATOM 1469 O O . PHE A 1 188 ? 26.140 16.790 -21.597 1.00 44.62 188 PHE A O 1
ATOM 1476 N N . MET A 1 189 ? 26.086 14.767 -22.571 1.00 43.56 189 MET A N 1
ATOM 1477 C CA . MET A 1 189 ? 24.995 15.099 -23.489 1.00 43.56 189 MET A CA 1
ATOM 1478 C C . MET A 1 189 ? 23.667 15.248 -22.747 1.00 43.56 189 MET A C 1
ATOM 1480 O O . MET A 1 189 ? 22.978 16.238 -22.976 1.00 43.56 189 MET A O 1
ATOM 1484 N N . GLY A 1 190 ? 23.352 14.335 -21.820 1.00 40.47 190 GLY A N 1
ATOM 1485 C CA . GLY A 1 190 ? 22.140 14.394 -20.997 1.00 40.47 190 GLY A CA 1
ATOM 1486 C C . GLY A 1 190 ? 22.069 15.629 -20.092 1.00 40.47 190 GLY A C 1
ATOM 1487 O O . GLY A 1 190 ? 21.010 16.233 -19.945 1.00 40.47 190 GLY A O 1
ATOM 1488 N N . VAL A 1 191 ? 23.202 16.065 -19.531 1.00 44.00 191 VAL A N 1
ATOM 1489 C CA . VAL A 1 191 ? 23.269 17.292 -18.716 1.00 44.00 191 VAL A CA 1
ATOM 1490 C C . VAL A 1 191 ? 23.118 18.550 -19.581 1.00 44.00 191 VAL A C 1
ATOM 1492 O O . VAL A 1 191 ? 22.430 19.487 -19.179 1.00 44.00 191 VAL A O 1
ATOM 1495 N N . LYS A 1 192 ? 23.683 18.583 -20.797 1.00 37.12 192 LYS A N 1
ATOM 1496 C CA . LYS A 1 192 ? 23.511 19.724 -21.717 1.00 37.12 192 LYS A CA 1
ATOM 1497 C C . LYS A 1 192 ? 22.077 19.871 -22.229 1.00 37.12 192 LYS A C 1
ATOM 1499 O O . LYS A 1 192 ? 21.603 21.000 -22.342 1.00 37.12 192 LYS A O 1
ATOM 1504 N N . SER A 1 193 ? 21.375 18.774 -22.512 1.00 39.97 193 SER A N 1
ATOM 1505 C CA . SER A 1 193 ? 19.963 18.830 -22.908 1.00 39.97 193 SER A CA 1
ATOM 1506 C C . SER A 1 193 ? 19.046 19.250 -21.754 1.00 39.97 193 SER A C 1
ATOM 1508 O O . SER A 1 193 ? 18.075 19.963 -22.003 1.00 39.97 193 SER A O 1
ATOM 1510 N N . LEU A 1 194 ? 19.387 18.928 -20.499 1.00 40.06 194 LEU A N 1
ATOM 1511 C CA . LEU A 1 194 ? 18.663 19.438 -19.326 1.00 40.06 194 LEU A CA 1
ATOM 1512 C C . LEU A 1 194 ? 18.795 20.964 -19.159 1.00 40.06 194 LEU A C 1
ATOM 1514 O O . LEU A 1 194 ? 17.815 21.628 -18.833 1.00 40.06 194 LEU A O 1
ATOM 1518 N N . VAL A 1 195 ? 19.985 21.524 -19.409 1.00 41.34 195 VAL A N 1
ATOM 1519 C CA . VAL A 1 195 ? 20.245 22.978 -19.329 1.00 41.34 195 VAL A CA 1
ATOM 1520 C C . VAL A 1 195 ? 19.585 23.745 -20.485 1.00 41.34 195 VAL A C 1
ATOM 1522 O O . VAL A 1 195 ? 19.107 24.865 -20.310 1.00 41.34 195 VAL A O 1
ATOM 1525 N N . LEU A 1 196 ? 19.498 23.141 -21.673 1.00 38.16 196 LEU A N 1
ATOM 1526 C CA . LEU A 1 196 ? 18.758 23.718 -22.799 1.00 38.16 196 LEU A CA 1
ATOM 1527 C C . LEU A 1 196 ? 17.242 23.710 -22.551 1.00 38.16 196 LEU A C 1
ATOM 1529 O O . LEU A 1 196 ? 16.583 24.709 -22.825 1.00 38.16 196 LEU A O 1
ATOM 1533 N N . ALA A 1 197 ? 16.692 22.641 -21.967 1.00 41.88 197 ALA A N 1
ATOM 1534 C CA . ALA A 1 197 ? 15.263 22.552 -21.661 1.00 41.88 197 ALA A CA 1
ATOM 1535 C C . ALA A 1 197 ? 14.805 23.583 -20.612 1.00 41.88 197 ALA A C 1
ATOM 1537 O O . ALA A 1 197 ? 13.726 24.156 -20.748 1.00 41.88 197 ALA A O 1
ATOM 1538 N N . SER A 1 198 ? 15.631 23.887 -19.606 1.00 40.75 198 SER A N 1
ATOM 1539 C CA . SER A 1 198 ? 15.325 24.928 -18.614 1.00 40.75 198 SER A CA 1
ATOM 1540 C C . SER A 1 198 ? 15.453 26.356 -19.157 1.00 40.75 198 SER A C 1
ATOM 1542 O O . SER A 1 198 ? 14.839 27.265 -18.605 1.00 40.75 198 SER A O 1
ATOM 1544 N N . THR A 1 199 ? 16.173 26.560 -20.265 1.00 40.56 199 THR A N 1
ATOM 1545 C CA . THR A 1 199 ? 16.274 27.873 -20.927 1.00 40.56 199 THR A CA 1
ATOM 1546 C C . THR A 1 199 ? 15.068 28.159 -21.838 1.00 40.56 199 THR A C 1
ATOM 1548 O O . THR A 1 199 ? 14.712 29.315 -22.037 1.00 40.56 199 THR A O 1
ATOM 1551 N N . PHE A 1 200 ? 14.383 27.123 -22.339 1.00 39.53 200 PHE A N 1
ATOM 1552 C CA . PHE A 1 200 ? 13.158 27.269 -23.145 1.00 39.53 200 PHE A CA 1
ATOM 1553 C C . PHE A 1 200 ? 11.862 27.375 -22.324 1.00 39.53 200 PHE A C 1
ATOM 1555 O O . PHE A 1 200 ? 10.828 27.715 -22.884 1.00 39.53 200 PHE A O 1
ATOM 1562 N N . ALA A 1 201 ? 11.899 27.121 -21.013 1.00 40.69 201 ALA A N 1
ATOM 1563 C CA . ALA A 1 201 ? 10.736 27.242 -20.125 1.00 40.69 201 ALA A CA 1
ATOM 1564 C C . ALA A 1 201 ? 10.556 28.652 -19.509 1.00 40.69 201 ALA A C 1
ATOM 1566 O O . ALA A 1 201 ? 9.717 28.831 -18.629 1.00 40.69 201 ALA A O 1
ATOM 1567 N N . LEU A 1 202 ? 11.356 29.638 -19.937 1.00 38.59 202 LEU A N 1
ATOM 1568 C CA . LEU A 1 202 ? 11.349 31.026 -19.441 1.00 38.59 202 LEU A CA 1
ATOM 1569 C C . LEU A 1 202 ? 11.101 32.079 -20.545 1.00 38.59 202 LEU A C 1
ATOM 1571 O O . LEU A 1 202 ? 11.398 33.257 -20.346 1.00 38.59 202 LEU A O 1
ATOM 1575 N N . ILE A 1 203 ? 10.536 31.670 -21.685 1.00 38.44 203 ILE A N 1
ATOM 1576 C CA . ILE A 1 203 ? 9.981 32.553 -22.729 1.00 38.44 203 ILE A CA 1
ATOM 1577 C C . ILE A 1 203 ? 8.503 32.204 -22.885 1.00 38.44 203 ILE A C 1
ATOM 1579 O O . ILE A 1 203 ? 7.688 33.147 -22.970 1.00 38.44 203 ILE A O 1
#

Sequence (203 aa):
MLNYEYDLPDLNDMGQGHKGNCLHQDATSKHHKHFQSFQITTPDKKTFSLGLNEVGSGDAASIMSSFKNIISDLGQAAQNEPEIVSRLTCSIVSTMSDQGAANPLFNQKLKEFKESLLPDIVENWENLDINTQTEMAKMSSFFCKMHIFVNMASEVDKCLQVFESNVCNGKNPFAFEWKESGASRLLFMGVKSLVLASTFALI

Radius of gyration: 24.04 Å; chains: 1; bounding box: 56×58×63 Å

Secondary structure (DSSP, 8-state):
----------GGGGGSS---EEEEEEEEEETTEEEEEEEEE-TTS-EEEEEEEEES-SSHHHHHHHHHHHHHHHHHHTT-HHHHHHHHHHHEEEEEEES-THHHHHHHHHHHHHHHHHHHHSTTGGGS-HHHHHHHH--EEEEETHHHHHHHHHHHHHHHHHHIIIIIT-S-TTTTSSSS-HHHHHHHHHHHHHHHHHHHTT-

pLDDT: mean 77.83, std 19.17, range [23.88, 96.5]

Foldseek 3Di:
DDPPPPPLDDLVCCLVDHQFKEKEWDWDADPNWIKIWIWIQGSVRDIDTLDIDTFPDPALVRNLVVVQVSLQVVCVVVVRRVLSSLSNLLRAQEYEYAPDPRVVVNVVVSLVVNLVSCVVRDPPLVVDDPVSSVSSSHHYYHHDPVVVVVVCVVVVVVVVVVCCVCPVVVVPVCSPVDPDDPVVVVVVVVVVVVVVVVVVVPD

InterPro domains:
  IPR022894 Oligoribonuclease [PTHR11046] (20-168)